Protein AF-A0A821RB02-F1 (afdb_monomer)

Mean predicted aligned error: 12.9 Å

Sequence (360 aa):
MNLGLNRINNQIIDINKCEIIKKLHGKLIKILHSGWTLKSIQQIINHIDFKKDIKRLFDALDPIYEYRLKEFDNNIKGKTLIDILTSIFPEDLTEQIHDLAIFQIFERSYDKNFQQLIEEILYLNRNQTISFIDEKKITEEYKNIQITYLSKSVLYPNSNCIQKWSTSDIQQWTEEVKKSSNSVSHHEKIAVVMKAVEITSKFPVREIQLLSLLILINSEQSTGRLVQINTGEGKTTIVAMLAAIKALEGHHVDVVTSSPELAKPQSIQLKEFYQQFNLTVSHNGKDLVDIKIRYTADIVYGAASDFQGDILRDEYSKLGTRNGRKCDVAIVDEVDSMLIDDRNHIVMLSSQMPAMDQLQ

pLDDT: mean 84.3, std 13.98, range [26.8, 98.5]

Structure (mmCIF, N/CA/C/O backbone):
data_AF-A0A821RB02-F1
#
_entry.id   AF-A0A821RB02-F1
#
loop_
_atom_site.group_PDB
_atom_site.id
_atom_site.type_symbol
_atom_sit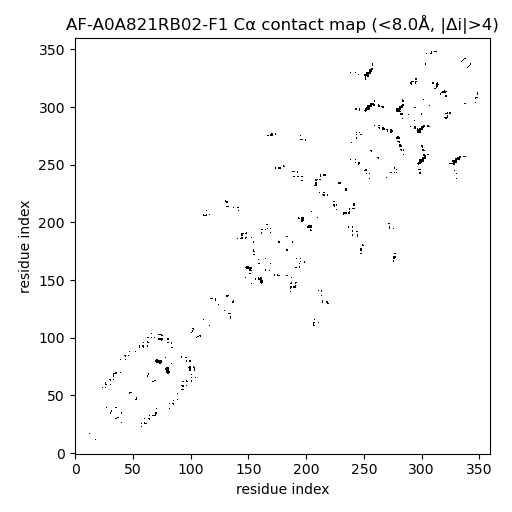e.label_atom_id
_atom_site.label_alt_id
_atom_site.label_comp_id
_atom_site.label_asym_id
_atom_site.label_entity_id
_atom_site.label_seq_id
_atom_site.pdbx_PDB_ins_code
_atom_site.Cartn_x
_atom_site.Cartn_y
_atom_site.Cartn_z
_atom_site.occupancy
_atom_site.B_iso_or_equiv
_atom_site.auth_seq_id
_atom_site.auth_comp_id
_atom_site.auth_asym_id
_atom_site.auth_atom_id
_atom_site.pdbx_PDB_model_num
ATOM 1 N N . MET A 1 1 ? 24.494 -43.120 61.224 1.00 34.16 1 MET A N 1
ATOM 2 C CA . MET A 1 1 ? 23.243 -42.483 61.686 1.00 34.16 1 MET A CA 1
ATOM 3 C C . MET A 1 1 ? 22.586 -41.817 60.491 1.00 34.16 1 MET A C 1
ATOM 5 O O . MET A 1 1 ? 23.147 -40.879 59.947 1.00 34.16 1 MET A O 1
ATOM 9 N N . ASN A 1 2 ? 21.464 -42.380 60.043 1.00 33.00 2 ASN A N 1
ATOM 10 C CA . ASN A 1 2 ? 20.598 -41.819 59.007 1.00 33.00 2 ASN A CA 1
ATOM 11 C C . ASN A 1 2 ? 19.920 -40.546 59.521 1.00 33.00 2 ASN A C 1
ATOM 13 O O . ASN A 1 2 ? 19.276 -40.602 60.565 1.00 33.00 2 ASN A O 1
ATOM 17 N N . LEU A 1 3 ? 19.968 -39.463 58.747 1.00 28.31 3 LEU A N 1
ATOM 18 C CA . LEU A 1 3 ? 19.009 -38.361 58.839 1.00 28.31 3 LEU A CA 1
ATOM 19 C C . LEU A 1 3 ? 18.534 -37.980 57.426 1.00 28.31 3 LEU A C 1
ATOM 21 O O . LEU A 1 3 ? 19.081 -37.102 56.773 1.00 28.31 3 LEU A O 1
ATOM 25 N N . GLY A 1 4 ? 17.510 -38.706 56.968 1.00 26.80 4 GLY A N 1
ATOM 26 C CA . GLY A 1 4 ? 16.314 -38.109 56.364 1.00 26.80 4 GLY A CA 1
ATOM 27 C C . GLY A 1 4 ? 16.403 -37.470 54.977 1.00 26.80 4 GLY A C 1
ATOM 28 O O . GLY A 1 4 ? 16.040 -36.308 54.830 1.00 26.80 4 GLY A O 1
ATOM 29 N N . LEU A 1 5 ? 16.730 -38.241 53.935 1.00 30.33 5 LEU A N 1
ATOM 30 C CA . LEU A 1 5 ? 16.273 -37.929 52.572 1.00 30.33 5 LEU A CA 1
ATOM 31 C C . LEU A 1 5 ? 14.772 -38.248 52.457 1.00 30.33 5 LEU A C 1
ATOM 33 O O . LEU A 1 5 ? 14.392 -39.346 52.049 1.00 30.33 5 LEU A O 1
ATOM 37 N N . ASN A 1 6 ? 13.911 -37.294 52.819 1.00 31.11 6 ASN A N 1
ATOM 38 C CA . ASN A 1 6 ? 12.493 -37.358 52.473 1.00 31.11 6 ASN A CA 1
ATOM 39 C C . ASN A 1 6 ? 12.285 -36.778 51.072 1.00 31.11 6 ASN A C 1
ATOM 41 O O . ASN A 1 6 ? 12.451 -35.584 50.831 1.00 31.11 6 ASN A O 1
ATOM 45 N N . ARG A 1 7 ? 11.920 -37.675 50.153 1.00 39.44 7 ARG A N 1
ATOM 46 C CA . ARG A 1 7 ? 11.408 -37.393 48.811 1.00 39.44 7 ARG A CA 1
ATOM 47 C C . ARG A 1 7 ? 10.277 -36.362 48.892 1.00 39.44 7 ARG A C 1
ATOM 49 O O . ARG A 1 7 ? 9.202 -36.676 49.394 1.00 39.44 7 ARG A O 1
ATOM 56 N N . ILE A 1 8 ? 10.501 -35.165 48.355 1.00 36.66 8 ILE A N 1
ATOM 57 C CA . ILE A 1 8 ? 9.433 -34.206 48.064 1.00 36.66 8 ILE A CA 1
ATOM 58 C C . ILE A 1 8 ? 9.044 -34.399 46.598 1.00 36.66 8 ILE A C 1
ATOM 60 O O . ILE A 1 8 ? 9.801 -34.070 45.694 1.00 36.66 8 ILE A O 1
ATOM 64 N N . ASN A 1 9 ? 7.882 -35.027 46.420 1.00 33.47 9 ASN A N 1
ATOM 65 C CA . ASN A 1 9 ? 6.952 -34.979 45.292 1.00 33.47 9 ASN A CA 1
ATOM 66 C C . ASN A 1 9 ? 7.491 -34.497 43.933 1.00 33.47 9 ASN A C 1
ATOM 68 O O . ASN A 1 9 ? 7.685 -33.304 43.708 1.00 33.47 9 ASN A O 1
ATOM 72 N N . ASN A 1 10 ? 7.548 -35.429 42.976 1.00 37.66 10 ASN A N 1
ATOM 73 C CA . ASN A 1 10 ? 7.524 -35.136 41.544 1.00 37.66 10 ASN A CA 1
ATOM 74 C C . ASN A 1 10 ? 6.224 -34.385 41.193 1.00 37.66 10 ASN A C 1
ATOM 76 O O . ASN A 1 10 ? 5.214 -35.003 40.857 1.00 37.66 10 ASN A O 1
ATOM 80 N N . GLN A 1 11 ? 6.233 -33.055 41.270 1.00 43.28 11 GLN A N 1
ATOM 81 C CA . GLN A 1 11 ? 5.280 -32.237 40.529 1.00 43.28 11 GLN A CA 1
ATOM 82 C C . GLN A 1 11 ? 5.736 -32.212 39.072 1.00 43.28 11 GLN A C 1
ATOM 84 O O . GLN A 1 11 ? 6.850 -31.795 38.766 1.00 43.28 11 GLN A O 1
ATOM 89 N N . ILE A 1 12 ? 4.876 -32.690 38.176 1.00 41.94 12 ILE A N 1
ATOM 90 C CA . ILE A 1 12 ? 5.043 -32.548 36.730 1.00 41.94 12 ILE A CA 1
ATOM 91 C C . ILE A 1 12 ? 5.129 -31.043 36.446 1.00 41.94 12 ILE A C 1
ATOM 93 O O . ILE A 1 12 ? 4.144 -30.320 36.594 1.00 41.94 12 ILE A O 1
ATOM 97 N N . ILE A 1 13 ? 6.327 -30.562 36.111 1.00 46.38 13 ILE A N 1
ATOM 98 C CA . ILE A 1 13 ? 6.555 -29.169 35.734 1.00 46.38 13 ILE A CA 1
ATOM 99 C C . ILE A 1 13 ? 5.902 -28.972 34.367 1.00 46.38 13 ILE A C 1
ATOM 101 O O . ILE A 1 13 ? 6.357 -29.509 33.359 1.00 46.38 13 ILE A O 1
ATOM 105 N N . ASP A 1 14 ? 4.806 -28.224 34.347 1.00 62.00 14 ASP A N 1
ATOM 106 C CA . ASP A 1 14 ? 4.118 -27.826 33.126 1.00 62.00 14 ASP A CA 1
ATOM 107 C C . ASP A 1 14 ? 5.005 -26.830 32.357 1.00 62.00 14 ASP A C 1
ATOM 109 O O . ASP A 1 14 ? 5.116 -25.655 32.721 1.00 62.00 14 ASP A O 1
ATOM 113 N N . ILE A 1 15 ? 5.689 -27.325 31.322 1.00 57.53 15 ILE A N 1
ATOM 114 C CA . ILE A 1 15 ? 6.669 -26.577 30.517 1.00 57.53 15 ILE A CA 1
ATOM 115 C C . ILE A 1 15 ? 6.058 -25.278 29.968 1.00 57.53 15 ILE A C 1
ATOM 117 O O . ILE A 1 15 ? 6.721 -24.238 29.975 1.00 57.53 15 ILE A O 1
ATOM 121 N N . ASN A 1 16 ? 4.774 -25.305 29.593 1.00 62.50 16 ASN A N 1
ATOM 122 C CA . ASN A 1 16 ? 4.063 -24.135 29.077 1.00 62.50 16 ASN A CA 1
ATOM 123 C C . ASN A 1 16 ? 3.909 -23.046 30.146 1.00 62.50 16 ASN A C 1
ATOM 125 O O . ASN A 1 16 ? 4.111 -21.863 29.864 1.00 62.50 16 ASN A O 1
ATOM 129 N N . LYS A 1 17 ? 3.625 -23.424 31.400 1.00 66.56 17 LYS A N 1
ATOM 130 C CA . LYS A 1 17 ? 3.589 -22.462 32.514 1.00 66.56 17 LYS A CA 1
ATOM 131 C C . LYS A 1 17 ? 4.961 -21.851 32.771 1.00 66.56 17 LYS A C 1
ATOM 133 O O . LYS A 1 17 ? 5.052 -20.648 33.007 1.00 66.56 17 LYS A O 1
ATOM 138 N N . CYS A 1 18 ? 6.030 -22.643 32.692 1.00 66.62 18 CYS A N 1
ATOM 139 C CA . CYS A 1 18 ? 7.390 -22.129 32.858 1.00 66.62 18 CYS A CA 1
ATOM 140 C C . CYS A 1 18 ? 7.778 -21.119 31.770 1.00 66.62 18 CYS A C 1
ATOM 142 O O . CYS A 1 18 ? 8.425 -20.117 32.077 1.00 66.62 18 CYS A O 1
ATOM 144 N N . GLU A 1 19 ? 7.388 -21.347 30.517 1.00 75.88 19 GLU A N 1
ATOM 145 C CA . GLU A 1 19 ? 7.696 -20.429 29.416 1.00 75.88 19 GLU A CA 1
ATOM 146 C C . GLU A 1 19 ? 6.949 -19.095 29.551 1.00 75.88 19 GLU A C 1
ATOM 148 O O . GLU A 1 19 ? 7.537 -18.022 29.395 1.00 75.88 19 GLU A O 1
ATOM 153 N N . ILE A 1 20 ? 5.672 -19.158 29.925 1.00 75.88 20 ILE A N 1
ATOM 154 C CA . ILE A 1 20 ? 4.837 -17.989 30.209 1.00 75.88 20 ILE A CA 1
ATOM 155 C C . ILE A 1 20 ? 5.433 -17.150 31.347 1.00 75.88 20 ILE A C 1
ATOM 157 O O . ILE A 1 20 ? 5.577 -15.935 31.210 1.00 75.88 20 ILE A O 1
ATOM 161 N N . ILE A 1 21 ? 5.835 -17.788 32.450 1.00 74.88 21 ILE A N 1
ATOM 162 C CA . ILE A 1 21 ? 6.447 -17.096 33.594 1.00 74.88 21 ILE A CA 1
ATOM 163 C C . ILE A 1 21 ? 7.764 -16.430 33.184 1.00 74.88 21 ILE A C 1
ATOM 165 O O . ILE A 1 21 ? 8.009 -15.287 33.564 1.00 74.88 21 ILE A O 1
ATOM 169 N N . LYS A 1 22 ? 8.594 -17.094 32.366 1.00 78.31 22 LYS A N 1
ATOM 170 C CA . LYS A 1 22 ? 9.833 -16.499 31.837 1.00 78.31 22 LYS A CA 1
ATOM 171 C C . LYS A 1 22 ? 9.560 -15.271 30.967 1.00 78.31 22 LYS A C 1
ATOM 173 O O . LYS A 1 22 ? 10.239 -14.258 31.128 1.00 78.31 22 LYS A O 1
ATOM 178 N N . LYS A 1 23 ? 8.566 -15.335 30.075 1.00 80.50 23 LYS A N 1
ATOM 179 C CA . LYS A 1 23 ? 8.157 -14.197 29.230 1.00 80.50 23 LYS A CA 1
ATOM 180 C C . LYS A 1 23 ? 7.664 -13.021 30.075 1.00 80.50 23 LYS A C 1
ATOM 182 O O . LYS A 1 23 ? 8.099 -11.892 29.854 1.00 80.50 23 LYS A O 1
ATOM 187 N N . LEU A 1 24 ? 6.836 -13.290 31.084 1.00 80.75 24 LEU A N 1
ATOM 188 C CA . LEU A 1 24 ? 6.348 -12.275 32.021 1.00 80.75 24 LEU A CA 1
ATOM 18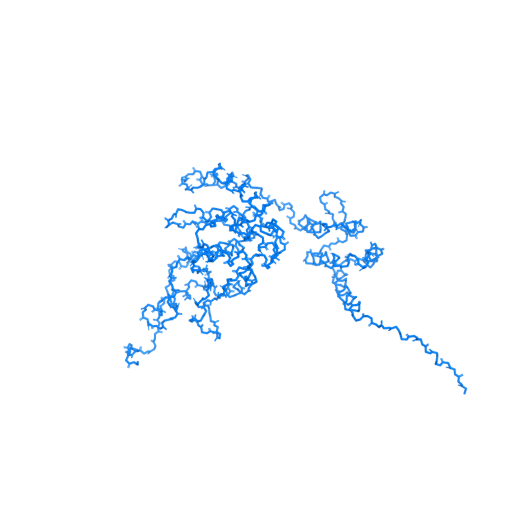9 C C . LEU A 1 24 ? 7.464 -11.641 32.827 1.00 80.75 24 LEU A C 1
ATOM 191 O O . LEU A 1 24 ? 7.545 -10.419 32.898 1.00 80.75 24 LEU A O 1
ATOM 195 N N . HIS A 1 25 ? 8.363 -12.458 33.360 1.00 81.75 25 HIS A N 1
ATOM 196 C CA . HIS A 1 25 ? 9.537 -11.975 34.065 1.00 81.75 25 HIS A CA 1
ATOM 197 C C . HIS A 1 25 ? 10.376 -11.033 33.188 1.00 81.75 25 HIS A C 1
ATOM 199 O O . HIS A 1 25 ? 10.727 -9.940 33.626 1.00 81.75 25 HIS A O 1
ATOM 205 N N . GLY A 1 26 ? 10.618 -11.404 31.925 1.00 83.69 26 GLY A N 1
ATOM 206 C CA . GLY A 1 26 ? 11.344 -10.565 30.972 1.00 83.69 26 GLY A CA 1
ATOM 207 C C . GLY A 1 26 ? 10.675 -9.210 30.714 1.00 83.69 26 GLY A C 1
ATOM 208 O O . GLY A 1 26 ? 11.358 -8.186 30.736 1.00 83.69 26 GLY A O 1
ATOM 209 N N . LYS A 1 27 ? 9.349 -9.175 30.509 1.00 84.12 27 LYS A N 1
ATOM 210 C CA . LYS A 1 27 ? 8.614 -7.911 30.306 1.00 84.12 27 LYS A CA 1
ATOM 211 C C . LYS A 1 27 ? 8.565 -7.052 31.577 1.00 84.12 27 LYS A C 1
ATOM 213 O O . LYS A 1 27 ? 8.786 -5.849 31.504 1.00 84.12 27 LYS A O 1
ATOM 218 N N . LEU A 1 28 ? 8.358 -7.657 32.747 1.00 83.19 28 LEU A N 1
ATOM 219 C CA . LEU A 1 28 ? 8.320 -6.929 34.021 1.00 83.19 28 LEU A CA 1
ATOM 220 C C . LEU A 1 28 ? 9.680 -6.329 34.400 1.00 83.19 28 LEU A C 1
ATOM 222 O O . LEU A 1 28 ? 9.721 -5.213 34.910 1.00 83.19 28 LEU A O 1
ATOM 226 N N . ILE A 1 29 ? 10.795 -7.009 34.105 1.00 83.94 29 ILE A N 1
ATOM 227 C CA . ILE A 1 29 ? 12.140 -6.435 34.296 1.00 83.94 29 ILE A CA 1
ATOM 228 C C . ILE A 1 29 ? 12.316 -5.169 33.457 1.00 83.94 29 ILE A C 1
ATOM 230 O O . ILE A 1 29 ? 12.832 -4.168 33.949 1.00 83.94 29 ILE A O 1
ATOM 234 N N . LYS A 1 30 ? 11.873 -5.196 32.196 1.00 84.12 30 LYS A N 1
ATOM 235 C CA . LYS A 1 30 ? 11.957 -4.026 31.316 1.00 84.12 30 LYS A CA 1
ATOM 236 C C . LYS A 1 30 ? 11.196 -2.825 31.885 1.00 84.12 30 LYS A C 1
ATOM 238 O O . LYS A 1 30 ? 11.690 -1.706 31.798 1.00 84.12 30 LYS A O 1
ATOM 243 N N . ILE A 1 31 ? 10.046 -3.073 32.505 1.00 83.06 31 ILE A N 1
ATOM 244 C CA . ILE A 1 31 ? 9.204 -2.045 33.131 1.00 83.06 31 ILE A CA 1
ATOM 245 C C . ILE A 1 31 ? 9.792 -1.550 34.463 1.00 83.06 31 ILE A C 1
ATOM 247 O O . ILE A 1 31 ? 9.768 -0.359 34.758 1.00 83.06 31 ILE A O 1
ATOM 251 N N . LEU A 1 32 ? 10.421 -2.424 35.255 1.00 84.38 32 LEU A N 1
ATOM 252 C CA . LEU A 1 32 ? 11.198 -1.990 36.425 1.00 84.38 32 LEU A CA 1
ATOM 253 C C . LEU A 1 32 ? 12.326 -1.037 36.019 1.00 84.38 32 LEU A C 1
ATOM 255 O O . LEU A 1 32 ? 12.523 0.001 36.647 1.00 84.38 32 LEU A O 1
ATOM 259 N N . HIS A 1 33 ? 13.036 -1.353 34.936 1.00 82.19 33 HIS A N 1
ATOM 260 C CA . HIS A 1 33 ? 14.085 -0.483 34.408 1.00 82.19 33 HIS A CA 1
ATOM 261 C C . HIS A 1 33 ? 13.550 0.842 33.839 1.00 82.19 33 HIS A C 1
ATOM 263 O O . HIS A 1 33 ? 14.322 1.794 33.744 1.00 82.19 33 HIS A O 1
ATOM 269 N N . SER A 1 34 ? 12.258 0.945 33.502 1.00 77.69 34 SER A N 1
ATOM 270 C CA . SER A 1 34 ? 11.624 2.207 33.093 1.00 77.69 34 SER A CA 1
ATOM 271 C C . SER A 1 34 ? 11.112 3.054 34.269 1.00 77.69 34 SER A C 1
ATOM 273 O O . SER A 1 34 ? 10.542 4.120 34.044 1.00 77.69 34 SER A O 1
ATOM 275 N N . GLY A 1 35 ? 11.366 2.638 35.517 1.00 81.38 35 GLY A N 1
ATOM 276 C CA . GLY A 1 35 ? 11.132 3.447 36.720 1.00 81.38 35 GLY A CA 1
ATOM 277 C C . GLY A 1 35 ? 9.903 3.062 37.542 1.00 81.38 35 GLY A C 1
ATOM 278 O O . GLY A 1 35 ? 9.508 3.826 38.420 1.00 81.38 35 GLY A O 1
ATOM 279 N N . TRP A 1 36 ? 9.299 1.902 37.280 1.00 89.56 36 TRP A N 1
ATOM 280 C CA . TRP A 1 36 ? 8.179 1.388 38.072 1.00 89.56 36 TRP A CA 1
ATOM 281 C C . TRP A 1 36 ? 8.633 0.797 39.402 1.00 89.56 36 TRP A C 1
ATOM 283 O O . TRP A 1 36 ? 9.726 0.237 39.516 1.00 89.56 36 TRP A O 1
ATOM 293 N N . THR A 1 37 ? 7.761 0.847 40.409 1.00 89.12 37 THR A N 1
ATOM 294 C CA . THR A 1 37 ? 8.051 0.235 41.707 1.00 89.12 37 THR A CA 1
ATOM 295 C C . THR A 1 37 ? 7.625 -1.235 41.765 1.00 89.12 37 THR A C 1
ATOM 297 O O . THR A 1 37 ? 6.623 -1.656 41.184 1.00 89.12 37 THR A O 1
ATOM 300 N N . LEU A 1 38 ? 8.357 -2.036 42.550 1.00 85.19 38 LEU A N 1
ATOM 301 C CA . LEU A 1 38 ? 7.978 -3.428 42.844 1.00 85.19 38 LEU A CA 1
ATOM 302 C C . LEU A 1 38 ? 6.581 -3.528 43.476 1.00 85.19 38 LEU A C 1
ATOM 304 O O . LEU A 1 38 ? 5.875 -4.508 43.251 1.00 85.19 38 LEU A O 1
ATOM 308 N N . LYS A 1 39 ? 6.170 -2.503 44.234 1.00 86.56 39 LYS A N 1
ATOM 309 C CA . LYS A 1 39 ? 4.849 -2.424 44.862 1.00 86.56 39 LYS A CA 1
ATOM 310 C C . LYS A 1 39 ? 3.737 -2.342 43.812 1.00 86.56 39 LYS A C 1
ATOM 312 O O . LYS A 1 39 ? 2.774 -3.097 43.914 1.00 86.56 39 LYS A O 1
ATOM 317 N N . SER A 1 40 ? 3.898 -1.496 42.796 1.00 84.25 40 SER A N 1
ATOM 318 C CA . SER A 1 40 ? 2.950 -1.367 41.682 1.00 84.25 40 SER A CA 1
ATOM 319 C C . SER A 1 40 ? 2.841 -2.663 40.881 1.00 84.25 40 SER A C 1
ATOM 321 O O . SER A 1 40 ? 1.746 -3.139 40.599 1.00 84.25 40 SER A O 1
ATOM 323 N N . ILE A 1 41 ? 3.971 -3.316 40.598 1.00 84.38 41 ILE A N 1
ATOM 324 C CA . ILE A 1 41 ? 3.973 -4.615 39.906 1.00 84.38 41 ILE A CA 1
ATOM 325 C C . ILE A 1 41 ? 3.254 -5.684 40.731 1.00 84.38 41 ILE A C 1
ATOM 327 O O . ILE A 1 41 ? 2.466 -6.461 40.192 1.00 84.38 41 ILE A O 1
ATOM 331 N N . GLN A 1 42 ? 3.484 -5.714 42.044 1.00 83.38 42 GLN A N 1
ATOM 332 C CA . GLN A 1 42 ? 2.803 -6.649 42.932 1.00 83.38 42 GLN A CA 1
ATOM 333 C C . GLN A 1 42 ? 1.291 -6.389 42.982 1.00 83.38 42 GLN A C 1
ATOM 335 O O . GLN A 1 42 ? 0.519 -7.344 43.010 1.00 83.38 42 GLN A O 1
ATOM 340 N N . GLN A 1 43 ? 0.857 -5.125 42.942 1.00 84.00 43 GLN A N 1
ATOM 341 C CA . GLN A 1 43 ? -0.563 -4.778 42.843 1.00 84.00 43 GLN A CA 1
ATOM 342 C C . GLN A 1 43 ? -1.187 -5.330 41.560 1.00 84.00 43 GLN A C 1
ATOM 344 O O . GLN A 1 43 ? -2.210 -6.002 41.641 1.00 84.00 43 GLN A O 1
ATOM 349 N N . ILE A 1 44 ? -0.545 -5.142 40.406 1.00 82.50 44 ILE A N 1
ATOM 350 C CA . ILE A 1 44 ? -1.026 -5.677 39.122 1.00 82.50 44 ILE A CA 1
ATOM 351 C C . ILE A 1 44 ? -1.169 -7.199 39.201 1.00 82.50 44 ILE A C 1
ATOM 353 O O . ILE A 1 44 ? -2.243 -7.732 38.937 1.00 82.50 44 ILE A O 1
ATOM 357 N N . ILE A 1 45 ? -0.117 -7.898 39.645 1.00 81.38 45 ILE A N 1
ATOM 358 C CA . ILE A 1 45 ? -0.106 -9.366 39.763 1.00 81.38 45 ILE A CA 1
ATOM 359 C C . ILE A 1 45 ? -1.233 -9.872 40.674 1.00 81.38 45 ILE A C 1
ATOM 361 O O . ILE A 1 45 ? -1.849 -10.891 40.365 1.00 81.38 45 ILE A O 1
ATOM 365 N N . ASN A 1 46 ? -1.526 -9.168 41.769 1.00 82.06 46 ASN A N 1
ATOM 366 C CA . ASN A 1 46 ? -2.584 -9.554 42.705 1.00 82.06 46 ASN A CA 1
ATOM 367 C C . ASN A 1 46 ? -4.002 -9.388 42.129 1.00 82.06 46 ASN A C 1
ATOM 369 O O . ASN A 1 46 ? -4.926 -10.035 42.619 1.00 82.06 46 ASN A O 1
ATOM 373 N N . HIS A 1 47 ? -4.180 -8.534 41.117 1.00 78.31 47 HIS A N 1
ATOM 374 C CA . HIS A 1 47 ? -5.474 -8.232 40.497 1.00 78.31 47 HIS A CA 1
ATOM 375 C C . HIS A 1 47 ? -5.750 -9.023 39.204 1.00 78.31 47 HIS A C 1
ATOM 377 O O . HIS A 1 47 ? -6.836 -8.901 38.642 1.00 78.31 47 HIS A O 1
ATOM 383 N N . ILE A 1 48 ? -4.809 -9.860 38.751 1.00 77.88 48 ILE A N 1
ATOM 384 C CA . ILE A 1 48 ? -4.909 -10.634 37.505 1.00 77.88 48 ILE A CA 1
ATOM 385 C C . ILE A 1 48 ? -5.419 -12.058 37.749 1.00 77.88 48 ILE A C 1
ATOM 387 O O . ILE A 1 48 ? -4.844 -12.808 38.545 1.00 77.88 48 ILE A O 1
ATOM 391 N N . ASP A 1 49 ? -6.403 -12.503 36.958 1.00 78.75 49 ASP A N 1
ATOM 392 C CA . ASP A 1 49 ? -6.652 -13.934 36.774 1.00 78.75 49 ASP A CA 1
ATOM 393 C C . ASP A 1 49 ? -5.684 -14.484 35.712 1.00 78.75 49 ASP A C 1
ATOM 395 O O . ASP A 1 49 ? -5.882 -14.339 34.502 1.00 78.75 49 ASP A O 1
ATOM 399 N N . PHE A 1 50 ? -4.627 -15.167 36.168 1.00 72.38 50 PHE A N 1
ATOM 400 C CA . PHE A 1 50 ? -3.585 -15.752 35.312 1.00 72.38 50 PHE A CA 1
ATOM 401 C C . PHE A 1 50 ? -4.125 -16.652 34.188 1.00 72.38 50 PHE A C 1
ATOM 403 O O . PHE A 1 50 ? -3.440 -16.828 33.179 1.00 72.38 50 PHE A O 1
ATOM 410 N N . LYS A 1 51 ? -5.318 -17.249 34.332 1.00 70.88 51 LYS A N 1
ATOM 411 C CA . LYS A 1 51 ? -5.903 -18.098 33.282 1.00 70.88 51 LYS A CA 1
ATOM 412 C C . LYS A 1 51 ? -6.583 -17.300 32.174 1.00 70.88 51 LYS A C 1
ATOM 414 O O . LYS A 1 51 ? -6.680 -17.814 31.062 1.00 70.88 51 LYS A O 1
ATOM 419 N N . LYS A 1 52 ? -7.076 -16.097 32.467 1.00 75.50 52 LYS A N 1
ATOM 420 C CA . LYS A 1 52 ? -7.897 -15.302 31.541 1.00 75.50 52 LYS A CA 1
ATOM 421 C C . LYS A 1 52 ? -7.153 -14.103 30.971 1.00 75.50 52 LYS A C 1
ATOM 423 O O . LYS A 1 52 ? -7.242 -13.853 29.771 1.00 75.50 52 LYS A O 1
ATOM 428 N N . ASP A 1 53 ? -6.371 -13.417 31.795 1.00 77.88 53 ASP A N 1
ATOM 429 C CA . ASP A 1 53 ? -5.934 -1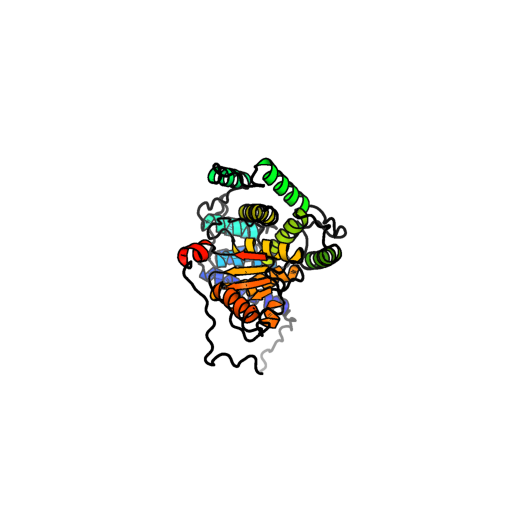2.054 31.474 1.00 77.88 53 ASP A CA 1
ATOM 430 C C . ASP A 1 53 ? -4.465 -11.972 31.048 1.00 77.88 53 ASP A C 1
ATOM 432 O O . ASP A 1 53 ? -4.010 -10.943 30.560 1.00 77.88 53 ASP A O 1
ATOM 436 N N . ILE A 1 54 ? -3.706 -13.067 31.163 1.00 78.88 54 ILE A N 1
ATOM 437 C CA . ILE A 1 54 ? -2.249 -13.053 30.963 1.00 78.88 54 ILE A CA 1
ATOM 438 C C . ILE A 1 54 ? -1.812 -12.625 29.561 1.00 78.88 54 ILE A C 1
ATOM 440 O O . ILE A 1 54 ? -0.799 -11.947 29.407 1.00 78.88 54 ILE A O 1
ATOM 444 N N . LYS A 1 55 ? -2.584 -12.999 28.534 1.00 78.56 55 LYS A N 1
ATOM 445 C CA . LYS A 1 55 ? -2.302 -12.598 27.154 1.00 78.56 55 LYS A CA 1
ATOM 446 C C . LYS A 1 55 ? -2.532 -11.098 26.976 1.00 78.56 55 LYS A C 1
ATOM 448 O O . LYS A 1 55 ? -1.667 -10.418 26.448 1.00 78.56 55 LYS A O 1
ATOM 453 N N . ARG A 1 56 ? -3.642 -10.583 27.512 1.00 78.38 56 ARG A N 1
ATOM 454 C CA . ARG A 1 56 ? -3.970 -9.151 27.470 1.00 78.38 56 ARG A CA 1
ATOM 455 C C . ARG A 1 56 ? -2.943 -8.330 28.231 1.00 78.38 56 ARG A C 1
ATOM 457 O O . ARG A 1 56 ? -2.528 -7.288 27.752 1.00 78.38 56 ARG A O 1
ATOM 464 N N . LEU A 1 57 ? -2.481 -8.831 29.376 1.00 82.50 57 LEU A N 1
ATOM 465 C CA . LEU A 1 57 ? -1.373 -8.223 30.096 1.00 82.50 57 LEU A CA 1
ATOM 466 C C . LEU A 1 57 ? -0.118 -8.179 29.223 1.00 82.50 57 LEU A C 1
ATOM 468 O O . LEU A 1 57 ? 0.515 -7.138 29.143 1.00 82.50 57 LEU A O 1
ATOM 472 N N . PHE A 1 58 ? 0.253 -9.269 28.546 1.00 82.50 58 PHE A N 1
ATOM 473 C CA . PHE A 1 58 ? 1.409 -9.227 27.651 1.00 82.50 58 PHE A CA 1
ATOM 474 C C . PHE A 1 58 ? 1.273 -8.169 26.568 1.00 82.50 58 PHE A C 1
ATOM 476 O O . PHE A 1 58 ? 2.232 -7.422 26.376 1.00 82.50 58 PHE A O 1
ATOM 483 N N . ASP A 1 59 ? 0.121 -8.110 25.912 1.00 80.56 59 ASP A N 1
ATOM 484 C CA . ASP A 1 59 ? -0.150 -7.155 24.839 1.00 80.56 59 ASP A CA 1
ATOM 485 C C . ASP A 1 59 ? -0.173 -5.708 25.377 1.00 80.56 59 ASP A C 1
ATOM 487 O O . ASP A 1 59 ? 0.246 -4.787 24.691 1.00 80.56 59 ASP A O 1
ATOM 491 N N . ALA A 1 60 ? -0.585 -5.509 26.632 1.00 82.94 60 ALA A N 1
ATOM 492 C CA . ALA A 1 60 ? -0.582 -4.227 27.339 1.00 82.94 60 ALA A CA 1
ATOM 493 C C . ALA A 1 60 ? 0.813 -3.766 27.807 1.00 82.94 60 ALA A C 1
ATOM 495 O O . ALA A 1 60 ? 1.085 -2.569 27.854 1.00 82.94 60 ALA A O 1
ATOM 496 N N . LEU A 1 61 ? 1.714 -4.687 28.169 1.00 84.50 61 LEU A N 1
ATOM 497 C CA . LEU A 1 61 ? 3.056 -4.338 28.662 1.00 84.50 61 LEU A CA 1
ATOM 498 C C . LEU A 1 61 ? 3.997 -3.855 27.545 1.00 84.50 61 LEU A C 1
ATOM 500 O O . LEU A 1 61 ? 4.946 -3.128 27.839 1.00 84.50 61 LEU A O 1
ATOM 504 N N . ASP A 1 62 ? 3.758 -4.256 26.293 1.00 82.50 62 ASP A N 1
ATOM 505 C CA . ASP A 1 62 ? 4.566 -3.817 25.147 1.00 82.50 62 ASP A CA 1
ATOM 506 C C . ASP A 1 62 ? 4.498 -2.297 24.925 1.00 82.50 62 ASP A C 1
ATOM 508 O O . ASP A 1 62 ? 5.560 -1.671 24.995 1.00 82.50 62 ASP A O 1
ATOM 512 N N . PRO A 1 63 ? 3.313 -1.667 24.781 1.00 82.25 63 PRO A N 1
ATOM 513 C CA . PRO A 1 63 ? 3.231 -0.219 24.630 1.00 82.25 63 PRO A CA 1
ATOM 514 C C . PRO A 1 63 ? 3.748 0.522 25.869 1.00 82.25 63 PRO A C 1
ATOM 516 O O . PRO A 1 63 ? 4.435 1.527 25.724 1.00 82.25 63 PRO A O 1
ATOM 519 N N . ILE A 1 64 ? 3.524 0.018 27.092 1.00 85.62 64 ILE A N 1
ATOM 520 C CA . ILE A 1 64 ? 4.077 0.640 28.317 1.00 85.62 64 ILE A CA 1
ATOM 521 C C . ILE A 1 64 ? 5.598 0.770 28.228 1.00 85.62 64 ILE A C 1
ATOM 523 O O . ILE A 1 64 ? 6.160 1.817 28.557 1.00 85.62 64 ILE A O 1
ATOM 527 N N . TYR A 1 65 ? 6.268 -0.293 27.789 1.00 83.88 65 TYR A N 1
ATOM 528 C CA . TYR A 1 65 ? 7.715 -0.293 27.638 1.00 83.88 65 TYR A CA 1
ATOM 529 C C . TYR A 1 65 ? 8.178 0.565 26.454 1.00 83.88 65 TYR A C 1
ATOM 531 O O . TYR A 1 65 ? 9.096 1.370 26.614 1.00 83.88 65 TYR A O 1
ATOM 539 N N . GLU A 1 66 ? 7.553 0.402 25.288 1.00 82.81 66 GLU A N 1
ATOM 540 C CA . GLU A 1 66 ? 7.906 1.100 24.047 1.00 82.81 66 GLU A CA 1
ATOM 541 C C . GLU A 1 66 ? 7.827 2.622 24.208 1.00 82.81 66 GLU A C 1
ATOM 543 O O . GLU A 1 66 ? 8.760 3.345 23.853 1.00 82.81 66 GLU A O 1
ATOM 548 N N . TYR A 1 67 ? 6.764 3.087 24.858 1.00 83.25 67 TYR A N 1
ATOM 549 C CA . TYR A 1 67 ? 6.487 4.495 25.119 1.00 83.25 67 TYR A CA 1
ATOM 550 C C . TYR A 1 67 ? 7.071 4.994 26.452 1.00 83.25 67 TYR A C 1
ATOM 552 O O . TYR A 1 67 ? 6.978 6.175 26.768 1.00 83.25 67 TYR A O 1
ATOM 560 N N . ARG A 1 68 ? 7.731 4.127 27.232 1.00 85.06 68 ARG A N 1
ATOM 561 C CA . ARG A 1 68 ? 8.331 4.460 28.541 1.00 85.06 68 ARG A CA 1
ATOM 562 C C . ARG A 1 68 ? 7.343 5.107 29.522 1.00 85.06 68 ARG A C 1
ATOM 564 O O . ARG A 1 68 ? 7.718 6.009 30.274 1.00 85.06 68 ARG A O 1
ATOM 571 N N . LEU A 1 69 ? 6.102 4.626 29.528 1.00 86.00 69 LEU A N 1
ATOM 572 C CA . LEU A 1 69 ? 5.056 5.126 30.418 1.00 86.00 69 LEU A CA 1
ATOM 573 C C . LEU A 1 69 ? 5.371 4.799 31.880 1.00 86.00 69 LEU A C 1
ATOM 575 O O . LEU A 1 69 ? 5.934 3.741 32.191 1.00 86.00 69 LEU A O 1
ATOM 579 N N . LYS A 1 70 ? 4.983 5.694 32.786 1.00 86.88 70 LYS A N 1
ATOM 580 C CA . LYS A 1 70 ? 5.160 5.569 34.236 1.00 86.88 70 LYS A CA 1
ATOM 581 C C . LYS A 1 70 ? 3.853 5.203 34.928 1.00 86.88 70 LYS A C 1
ATOM 583 O O . LYS A 1 70 ? 2.760 5.506 34.468 1.00 86.88 70 LYS A O 1
ATOM 588 N N . GLU A 1 71 ? 3.987 4.589 36.099 1.00 84.94 71 GLU A N 1
ATOM 589 C CA . GLU A 1 71 ? 2.873 4.082 36.912 1.00 84.94 71 GLU A CA 1
ATOM 590 C C . GLU A 1 71 ? 1.784 5.128 37.238 1.00 84.94 71 GLU A C 1
ATOM 592 O O . GLU A 1 71 ? 0.610 4.771 37.321 1.00 84.94 71 GLU A O 1
ATOM 597 N N . PHE A 1 72 ? 2.148 6.411 37.365 1.00 85.75 72 PHE A N 1
ATOM 598 C CA . PHE A 1 72 ? 1.228 7.513 37.695 1.00 85.75 72 PHE A CA 1
ATOM 599 C C . PHE A 1 72 ? 0.925 8.453 36.525 1.00 85.75 72 PHE A C 1
ATOM 601 O O . PHE A 1 72 ? 0.370 9.534 36.733 1.00 85.75 72 PHE A O 1
ATOM 608 N N . ASP A 1 73 ? 1.284 8.062 35.305 1.00 83.88 73 ASP A N 1
ATOM 609 C CA . ASP A 1 73 ? 0.860 8.800 34.123 1.00 83.88 73 ASP A CA 1
ATOM 610 C C . ASP A 1 73 ? -0.664 8.707 33.990 1.00 83.88 73 ASP A C 1
ATOM 612 O O . ASP A 1 73 ? -1.248 7.645 34.208 1.00 83.88 73 ASP A O 1
ATOM 616 N N . ASN A 1 74 ? -1.314 9.823 33.660 1.00 83.25 74 ASN A N 1
ATOM 617 C CA . ASN A 1 74 ? -2.773 9.937 33.649 1.00 83.25 74 ASN A CA 1
ATOM 618 C C . ASN A 1 74 ? -3.323 9.989 32.226 1.00 83.25 74 ASN A C 1
ATOM 620 O O . ASN A 1 74 ? -2.756 10.658 31.364 1.00 83.25 74 ASN A O 1
ATOM 624 N N . ASN A 1 75 ? -4.472 9.367 31.982 1.00 75.62 75 ASN A N 1
ATOM 625 C CA . ASN A 1 75 ? -5.228 9.617 30.754 1.00 75.62 75 ASN A CA 1
ATOM 626 C C . ASN A 1 75 ? -6.027 10.938 30.829 1.00 75.62 75 ASN A C 1
ATOM 628 O O . ASN A 1 75 ? -6.095 11.590 31.873 1.00 75.62 75 ASN A O 1
ATOM 632 N N . ILE A 1 76 ? -6.707 11.303 29.733 1.00 67.88 76 ILE A N 1
ATOM 633 C CA . ILE A 1 76 ? -7.560 12.511 29.629 1.00 67.88 76 ILE A CA 1
ATOM 634 C C . ILE A 1 76 ? -8.648 12.561 30.722 1.00 67.88 76 ILE A C 1
ATOM 636 O O . ILE A 1 76 ? -9.095 13.635 31.118 1.00 67.88 76 ILE A O 1
ATOM 640 N N . LYS A 1 77 ? -9.076 11.398 31.232 1.00 72.12 77 LYS A N 1
ATOM 641 C CA . LYS A 1 77 ? -10.099 11.264 32.282 1.00 72.12 77 LYS A CA 1
ATOM 642 C C . LYS A 1 77 ? -9.512 11.302 33.702 1.00 72.12 77 LYS A C 1
ATOM 644 O O . LYS A 1 77 ? -10.264 11.133 34.659 1.00 72.12 77 LYS A O 1
ATOM 649 N N . GLY A 1 78 ? -8.200 11.499 33.852 1.00 76.19 78 GLY A N 1
ATOM 650 C CA . GLY A 1 78 ? -7.512 11.571 35.142 1.00 76.19 78 GLY A CA 1
ATOM 651 C C . GLY A 1 78 ? -7.290 10.224 35.837 1.00 76.19 78 GLY A C 1
ATOM 652 O O . GLY A 1 78 ? -6.982 10.220 37.024 1.00 76.19 78 GLY A O 1
ATOM 653 N N . LYS A 1 79 ? -7.458 9.089 35.140 1.00 81.94 79 LYS A N 1
ATOM 654 C CA . LYS A 1 79 ? -7.089 7.768 35.677 1.00 81.94 79 LYS A CA 1
ATOM 655 C C . LYS A 1 79 ? -5.609 7.505 35.439 1.00 81.94 79 LYS A C 1
ATOM 657 O O . LYS A 1 79 ? -5.150 7.678 34.306 1.00 81.94 79 LYS A O 1
ATOM 662 N N . THR A 1 80 ? -4.912 7.034 36.470 1.00 87.19 80 THR A N 1
ATOM 663 C CA . THR A 1 80 ? -3.502 6.653 36.353 1.00 87.19 80 THR A CA 1
ATOM 664 C C . THR A 1 80 ? -3.351 5.329 35.603 1.00 87.19 80 THR A C 1
ATOM 666 O O . THR A 1 80 ? -4.268 4.503 35.566 1.00 87.19 80 THR A O 1
ATOM 669 N N . LEU A 1 81 ? -2.174 5.083 35.034 1.00 86.00 81 LEU A N 1
ATOM 670 C CA . LEU A 1 81 ? -1.850 3.811 34.394 1.00 86.00 81 LEU A CA 1
ATOM 671 C C . LEU A 1 81 ? -1.966 2.622 35.364 1.00 86.00 81 LEU A C 1
ATOM 673 O O . LEU A 1 81 ? -2.451 1.557 34.973 1.00 86.00 81 LEU A O 1
ATOM 677 N N . ILE A 1 82 ? -1.595 2.801 36.638 1.00 85.00 82 ILE A N 1
ATOM 678 C CA . ILE A 1 82 ? -1.808 1.772 37.662 1.00 85.00 82 ILE A CA 1
ATOM 679 C C . ILE A 1 82 ? -3.301 1.532 37.930 1.00 85.00 82 ILE A C 1
ATOM 681 O O . ILE A 1 82 ? -3.700 0.376 38.073 1.00 85.00 82 ILE A O 1
ATOM 685 N N . ASP A 1 83 ? -4.149 2.566 37.909 1.00 84.44 83 ASP A N 1
ATOM 686 C CA . ASP A 1 83 ? -5.605 2.401 38.043 1.00 84.44 83 ASP A CA 1
ATOM 687 C C . ASP A 1 83 ? -6.197 1.642 36.850 1.00 84.44 83 ASP A C 1
ATOM 689 O O . ASP A 1 83 ? -7.083 0.808 37.026 1.00 84.44 83 ASP A O 1
ATOM 693 N N . ILE A 1 84 ? -5.702 1.894 35.634 1.00 83.25 84 ILE A N 1
ATOM 694 C CA . ILE A 1 84 ? -6.137 1.182 34.422 1.00 83.25 84 ILE A CA 1
ATOM 695 C C . ILE A 1 84 ? -5.807 -0.312 34.547 1.00 83.25 84 ILE A C 1
ATOM 697 O O . ILE A 1 84 ? -6.690 -1.149 34.362 1.00 83.25 84 ILE A O 1
ATOM 701 N N . LEU A 1 85 ? -4.575 -0.643 34.948 1.00 81.69 85 LEU A N 1
ATOM 702 C CA . LEU A 1 85 ? -4.090 -2.025 35.084 1.00 81.69 85 LEU A CA 1
ATOM 703 C C . LEU A 1 85 ? -4.636 -2.778 36.308 1.00 81.69 85 LEU A C 1
ATOM 705 O O . LEU A 1 85 ? -4.478 -3.995 36.385 1.00 81.69 85 LEU A O 1
ATOM 709 N N . THR A 1 86 ? -5.231 -2.079 37.276 1.00 77.81 86 THR A N 1
ATOM 710 C CA . THR A 1 86 ? -5.819 -2.685 38.487 1.00 77.81 86 THR A CA 1
ATOM 711 C C . THR A 1 86 ? -7.347 -2.623 38.519 1.00 77.81 86 THR A C 1
ATOM 713 O O . THR A 1 86 ? -7.974 -3.314 39.326 1.00 77.81 86 THR A O 1
ATOM 716 N N . SER A 1 87 ? -7.971 -1.850 37.624 1.00 72.81 87 SER A N 1
ATOM 717 C CA . SER A 1 87 ? -9.411 -1.916 37.368 1.00 72.81 87 SER A CA 1
ATOM 718 C C . SER A 1 87 ? -9.796 -3.246 36.703 1.00 72.81 87 SER A C 1
ATOM 720 O O . SER A 1 87 ? -8.932 -3.953 36.192 1.00 72.81 87 SER A O 1
ATOM 722 N N . ILE A 1 88 ? -11.085 -3.620 36.745 1.00 65.06 88 ILE A N 1
ATOM 723 C CA . ILE A 1 88 ? -11.618 -4.844 36.108 1.00 65.06 88 ILE A CA 1
ATOM 724 C C . ILE A 1 88 ? -11.028 -4.953 34.700 1.00 65.06 88 ILE A C 1
ATOM 726 O O . ILE A 1 88 ? -11.406 -4.131 33.874 1.00 65.06 88 ILE A O 1
ATOM 730 N N . PHE A 1 89 ? -10.126 -5.923 34.467 1.00 66.19 89 PHE A N 1
ATOM 731 C CA . PHE A 1 89 ? -9.319 -6.072 33.246 1.00 66.19 89 PHE A CA 1
ATOM 732 C C . PHE A 1 89 ? -10.205 -5.968 31.998 1.00 66.19 89 PHE A C 1
ATOM 734 O O . PHE A 1 89 ? -10.842 -6.961 31.615 1.00 66.19 89 PHE A O 1
ATOM 741 N N . PRO A 1 90 ? -10.310 -4.777 31.387 1.00 65.69 90 PRO A N 1
ATOM 742 C CA . PRO A 1 90 ? -11.351 -4.538 30.413 1.00 65.69 90 PRO A CA 1
ATOM 743 C C . PRO A 1 90 ? -10.900 -5.102 29.057 1.00 65.69 90 PRO A C 1
ATOM 745 O O . PRO A 1 90 ? -9.714 -5.370 28.840 1.00 65.69 90 PRO A O 1
ATOM 748 N N . GLU A 1 91 ? -11.844 -5.380 28.156 1.00 69.31 91 GLU A N 1
ATOM 749 C CA . GLU A 1 91 ? -11.510 -5.977 26.850 1.00 69.31 91 GLU A CA 1
ATOM 750 C C . GLU A 1 91 ? -10.669 -5.034 25.971 1.00 69.31 91 GLU A C 1
ATOM 752 O O . GLU A 1 91 ? -9.892 -5.504 25.145 1.00 69.31 91 GLU A O 1
ATOM 757 N N . ASP A 1 92 ? -10.757 -3.728 26.217 1.00 72.38 92 ASP A N 1
ATOM 758 C CA . ASP A 1 92 ? -10.080 -2.622 25.533 1.00 72.38 92 ASP A CA 1
ATOM 759 C C . ASP A 1 92 ? -8.792 -2.154 26.248 1.00 72.38 92 ASP A C 1
ATOM 761 O O . ASP A 1 92 ? -8.313 -1.047 26.016 1.00 72.38 92 ASP A O 1
ATOM 765 N N . LEU A 1 93 ? -8.195 -2.973 27.126 1.00 79.69 93 LEU A N 1
ATOM 766 C CA . LEU A 1 93 ? -7.030 -2.572 27.933 1.00 79.69 93 LEU A CA 1
ATOM 767 C C . LEU A 1 93 ? -5.869 -2.001 27.096 1.00 79.69 93 LEU A C 1
ATOM 769 O O . LEU A 1 93 ? -5.274 -0.990 27.465 1.00 79.69 93 LEU A O 1
ATOM 773 N N . THR A 1 94 ? -5.538 -2.649 25.979 1.00 78.75 94 THR A N 1
ATOM 774 C CA . THR A 1 94 ? -4.449 -2.215 25.094 1.00 78.75 94 THR A CA 1
ATOM 775 C C . THR A 1 94 ? -4.757 -0.865 24.441 1.00 78.75 94 THR A C 1
ATOM 777 O O . THR A 1 94 ? -3.867 -0.025 24.341 1.00 78.75 94 THR A O 1
ATOM 780 N N . GLU A 1 95 ? -6.016 -0.626 24.068 1.00 78.31 95 GLU A N 1
ATOM 781 C CA . GLU A 1 95 ? -6.485 0.647 23.505 1.00 78.31 95 GLU A CA 1
ATOM 782 C C . GLU A 1 95 ? -6.364 1.772 24.540 1.00 78.31 95 GLU A C 1
ATOM 784 O O . GLU A 1 95 ? -5.754 2.801 24.263 1.00 78.31 95 GLU A O 1
ATOM 789 N N . GLN A 1 96 ? -6.794 1.532 25.785 1.00 81.69 96 GLN A N 1
ATOM 790 C CA . GLN A 1 96 ? -6.673 2.519 26.867 1.00 81.69 96 GLN A CA 1
ATOM 791 C C . GLN A 1 96 ? -5.217 2.899 27.182 1.00 81.69 96 GLN A C 1
ATOM 793 O O . GLN A 1 96 ? -4.939 4.042 27.553 1.00 81.69 96 GLN A O 1
ATOM 798 N N . ILE A 1 97 ? -4.281 1.953 27.061 1.00 84.06 97 ILE A N 1
ATOM 799 C CA . ILE A 1 97 ? -2.850 2.212 27.266 1.00 84.06 97 ILE A CA 1
ATOM 800 C C . ILE A 1 97 ? -2.261 2.987 26.088 1.00 84.06 97 ILE A C 1
ATOM 802 O O . ILE A 1 97 ? -1.453 3.888 26.311 1.00 84.06 97 ILE A O 1
ATOM 806 N N . HIS A 1 98 ? -2.676 2.685 24.855 1.00 78.44 98 HIS A N 1
ATOM 807 C CA . HIS A 1 98 ? -2.292 3.478 23.689 1.00 78.44 98 HIS A CA 1
ATOM 808 C C . HIS A 1 98 ? -2.809 4.913 23.784 1.00 78.44 98 HIS A C 1
ATOM 810 O O . HIS A 1 98 ? -2.023 5.836 23.597 1.00 78.44 98 HIS A O 1
ATOM 816 N N . ASP A 1 99 ? -4.070 5.118 24.160 1.00 77.31 99 ASP A N 1
ATOM 817 C CA . ASP A 1 99 ? -4.638 6.453 24.375 1.00 77.31 99 ASP A CA 1
ATOM 818 C C . ASP A 1 99 ? -3.854 7.243 25.427 1.00 77.31 99 ASP A C 1
ATOM 820 O O . ASP A 1 99 ? -3.590 8.438 25.268 1.00 77.31 99 ASP A O 1
ATOM 824 N N . LEU A 1 100 ? -3.453 6.571 26.510 1.00 82.31 100 LEU A N 1
ATOM 825 C CA . LEU A 1 100 ? -2.619 7.169 27.545 1.00 82.31 100 LEU A CA 1
ATOM 826 C C . LEU A 1 100 ? -1.231 7.520 26.999 1.00 82.31 100 LEU A C 1
ATOM 828 O O . LEU A 1 100 ? -0.750 8.622 27.259 1.00 82.31 100 LEU A O 1
ATOM 832 N N . ALA A 1 101 ? -0.609 6.636 26.214 1.00 81.38 101 ALA A N 1
ATOM 833 C CA . ALA A 1 101 ? 0.675 6.909 25.575 1.00 81.38 101 ALA A CA 1
ATOM 834 C C . ALA A 1 101 ? 0.605 8.111 24.631 1.00 81.38 101 ALA A C 1
ATOM 836 O O . ALA A 1 101 ? 1.466 8.991 24.689 1.00 81.38 101 ALA A O 1
ATOM 837 N N . ILE A 1 102 ? -0.451 8.179 23.817 1.00 73.25 102 ILE A N 1
ATOM 838 C CA . ILE A 1 102 ? -0.729 9.299 22.919 1.00 73.25 102 ILE A CA 1
ATOM 839 C C . ILE A 1 102 ? -0.832 10.592 23.730 1.00 73.25 102 ILE A C 1
ATOM 841 O O . ILE A 1 102 ? -0.134 11.565 23.452 1.00 73.25 102 ILE A O 1
ATOM 845 N N . PHE A 1 103 ? -1.651 10.587 24.781 1.00 75.31 103 PHE A N 1
ATOM 846 C CA . PHE A 1 103 ? -1.869 11.766 25.610 1.00 75.31 103 PHE A CA 1
ATOM 847 C C . PHE A 1 103 ? -0.595 12.262 26.308 1.00 75.31 103 PHE A C 1
ATOM 849 O O . PHE A 1 103 ? -0.365 13.469 26.363 1.00 75.31 103 PHE A O 1
ATOM 856 N N . GLN A 1 104 ? 0.221 11.349 26.838 1.00 78.56 104 GLN A N 1
ATOM 857 C CA . GLN A 1 104 ? 1.411 11.692 27.620 1.00 78.56 104 GLN A CA 1
ATOM 858 C C . GLN A 1 104 ? 2.587 12.155 26.767 1.00 78.56 104 GLN A C 1
ATOM 860 O O . GLN A 1 104 ? 3.313 13.063 27.160 1.00 78.56 104 GLN A O 1
ATOM 865 N N . ILE A 1 105 ? 2.800 11.521 25.616 1.00 72.88 105 ILE A N 1
ATOM 866 C CA . ILE A 1 105 ? 4.009 11.748 24.815 1.00 72.88 105 ILE A CA 1
ATOM 867 C C . ILE A 1 105 ? 3.787 12.825 23.771 1.00 72.88 105 ILE A C 1
ATOM 869 O O . ILE A 1 105 ? 4.703 13.588 23.472 1.00 72.88 105 ILE A O 1
ATOM 873 N N . PHE A 1 106 ? 2.586 12.883 23.207 1.00 65.44 106 PHE A N 1
ATOM 874 C CA . PHE A 1 106 ? 2.348 13.638 21.987 1.00 65.44 106 PHE A CA 1
ATOM 875 C C . PHE A 1 106 ? 1.561 14.930 22.211 1.00 65.44 106 PHE A C 1
ATOM 877 O O . PHE A 1 106 ? 1.060 15.454 21.227 1.00 65.44 106 PHE A O 1
ATOM 884 N N . GLU A 1 107 ? 1.443 15.432 23.456 1.00 54.75 107 GLU A N 1
ATOM 885 C CA . GLU A 1 107 ? 0.783 16.702 23.837 1.00 54.75 107 GLU A CA 1
ATOM 886 C C . GLU A 1 107 ? -0.257 17.189 22.809 1.00 54.75 107 GLU A C 1
ATOM 888 O O . GLU A 1 107 ? 0.043 17.997 21.935 1.00 54.75 107 GLU A O 1
ATOM 893 N N . ARG A 1 108 ? -1.506 16.713 22.894 1.00 51.72 108 ARG A N 1
ATOM 894 C CA . ARG A 1 108 ? -2.579 17.114 21.959 1.00 51.72 108 ARG A CA 1
ATOM 895 C C . ARG A 1 108 ? -2.176 17.002 20.475 1.00 51.72 108 ARG A C 1
ATOM 897 O O . ARG A 1 108 ? -2.494 17.904 19.698 1.00 51.72 108 ARG A O 1
ATOM 904 N N . SER A 1 109 ? -1.534 15.911 20.059 1.00 55.09 109 SER A N 1
ATOM 905 C CA . SER A 1 109 ? -1.486 15.531 18.645 1.00 55.09 109 SER A CA 1
ATOM 906 C C . SER A 1 109 ? -2.925 15.392 18.155 1.00 55.09 109 SER A C 1
ATOM 908 O O . SER A 1 109 ? -3.618 14.415 18.438 1.00 55.09 109 SER A O 1
ATOM 910 N N . TYR A 1 110 ? -3.416 16.462 17.542 1.00 67.50 110 TYR A N 1
ATOM 911 C CA . TYR A 1 110 ? -4.782 16.572 17.084 1.00 67.50 110 TYR A CA 1
ATOM 912 C C . TYR A 1 110 ? -4.874 15.918 15.715 1.00 67.50 110 TYR A C 1
ATOM 914 O O . TYR A 1 110 ? -4.534 16.538 14.706 1.00 67.50 110 TYR A O 1
ATOM 922 N N . ASP A 1 111 ? -5.341 14.674 15.687 1.00 75.94 111 ASP A N 1
ATOM 923 C CA . ASP A 1 111 ? -5.744 14.050 14.435 1.00 75.94 111 ASP A CA 1
ATOM 924 C C . ASP A 1 111 ? -7.011 14.751 13.937 1.00 75.94 111 ASP A C 1
ATOM 926 O O . ASP A 1 111 ? -8.062 14.751 14.588 1.00 75.94 111 ASP A O 1
ATOM 930 N N . LYS A 1 112 ? -6.895 15.391 12.771 1.00 85.50 112 LYS A N 1
ATOM 931 C CA . LYS A 1 112 ? -8.031 16.019 12.097 1.00 85.50 112 LYS A CA 1
ATOM 932 C C . LYS A 1 112 ? -9.043 14.942 11.736 1.00 85.50 112 LYS A C 1
ATOM 934 O O . LYS A 1 112 ? -8.692 13.904 11.172 1.00 85.50 112 LYS A O 1
ATOM 939 N N . ASN A 1 113 ? -10.311 15.207 12.027 1.00 88.88 113 ASN A N 1
ATOM 940 C CA . ASN A 1 113 ? -11.378 14.327 11.572 1.00 88.88 113 ASN A CA 1
ATOM 941 C C . ASN A 1 113 ? -11.601 14.480 10.058 1.00 88.88 113 ASN A C 1
ATOM 943 O O . ASN A 1 113 ? -11.136 15.431 9.427 1.00 88.88 113 ASN A O 1
ATOM 947 N N . PHE A 1 114 ? -12.358 13.549 9.483 1.00 89.50 114 PHE A N 1
ATOM 948 C CA . PHE A 1 114 ? -12.647 13.514 8.052 1.00 89.50 114 PHE A CA 1
ATOM 949 C C . PHE A 1 114 ? -13.200 14.840 7.491 1.00 89.50 114 PHE A C 1
ATOM 951 O O . PHE A 1 114 ? -12.739 15.301 6.449 1.00 89.50 114 PHE A O 1
ATOM 958 N N . GLN A 1 115 ? -14.128 15.495 8.202 1.00 90.19 115 GLN A N 1
ATOM 959 C CA . GLN A 1 115 ? -14.726 16.762 7.760 1.00 90.19 115 GLN A CA 1
ATOM 960 C C . GLN A 1 115 ? -13.681 17.883 7.694 1.00 90.19 115 GLN A C 1
ATOM 962 O O . GLN A 1 115 ? -13.598 18.602 6.703 1.00 90.19 115 GLN A O 1
ATOM 967 N N . GLN A 1 116 ? -12.837 17.996 8.719 1.00 91.56 116 GLN A N 1
ATOM 968 C CA . GLN A 1 116 ? -11.776 19.004 8.760 1.00 91.56 116 GLN A CA 1
ATOM 969 C C . GLN A 1 116 ? -10.734 18.794 7.666 1.00 91.56 116 GLN A C 1
ATOM 971 O O . GLN A 1 116 ? -10.248 19.763 7.089 1.00 91.56 116 GLN A O 1
ATOM 976 N N . LEU A 1 117 ? -10.400 17.534 7.375 1.00 93.00 117 LEU A N 1
ATOM 977 C CA . LEU A 1 117 ? -9.483 17.195 6.291 1.00 93.00 117 LEU A CA 1
ATOM 978 C C . LEU A 1 117 ? -10.059 17.599 4.927 1.00 93.00 117 LEU A C 1
ATOM 980 O O . LEU A 1 117 ? -9.336 18.159 4.106 1.00 93.00 117 LEU A O 1
ATOM 984 N N . ILE A 1 118 ? -11.353 17.364 4.685 1.00 92.12 118 ILE A N 1
ATOM 985 C CA . ILE A 1 118 ? -12.013 17.805 3.448 1.00 92.12 118 ILE A CA 1
ATOM 986 C C . ILE A 1 118 ? -12.016 19.329 3.338 1.00 92.12 118 ILE A C 1
ATOM 988 O O . ILE A 1 118 ? -11.622 19.857 2.298 1.00 92.12 118 ILE A O 1
ATOM 992 N N . GLU A 1 119 ? -12.438 20.032 4.390 1.00 91.44 119 GLU A N 1
ATOM 993 C CA . GLU A 1 119 ? -12.477 21.498 4.409 1.00 91.44 119 GLU A CA 1
ATOM 994 C C . GLU A 1 119 ? -11.100 22.094 4.100 1.00 91.44 119 GLU A C 1
ATOM 996 O O . GLU A 1 119 ? -10.979 23.013 3.288 1.00 91.44 119 GLU A O 1
ATOM 1001 N N . GLU A 1 120 ? -10.045 21.528 4.684 1.00 91.44 120 GLU A N 1
ATOM 1002 C CA . GLU A 1 120 ? -8.670 21.939 4.430 1.00 91.44 120 GLU A CA 1
ATOM 1003 C C . GLU A 1 120 ? -8.221 21.650 2.993 1.00 91.44 120 GLU A C 1
ATOM 1005 O O . GLU A 1 120 ? -7.666 22.539 2.345 1.00 91.44 120 GLU A O 1
ATOM 1010 N N . ILE A 1 121 ? -8.484 20.453 2.456 1.00 90.94 121 ILE A N 1
ATOM 1011 C CA . ILE A 1 121 ? -8.113 20.106 1.074 1.00 90.94 121 ILE A CA 1
ATOM 1012 C C . ILE A 1 121 ? -8.835 21.015 0.078 1.00 90.94 121 ILE A C 1
ATOM 1014 O O . ILE A 1 121 ? -8.204 21.513 -0.859 1.00 90.94 121 ILE A O 1
ATOM 1018 N N . LEU A 1 122 ? -10.128 21.274 0.284 1.00 90.88 122 LEU A N 1
ATOM 1019 C CA . LEU A 1 122 ? -10.911 22.177 -0.560 1.00 90.88 122 LEU A CA 1
ATOM 1020 C C . LEU A 1 122 ? -10.402 23.616 -0.457 1.00 90.88 122 LEU A C 1
ATOM 1022 O O . LEU A 1 122 ? -10.280 24.301 -1.471 1.00 90.88 122 LEU A O 1
ATOM 1026 N N . TYR A 1 123 ? -10.049 24.068 0.747 1.00 91.38 123 TYR A N 1
ATOM 1027 C CA . TYR A 1 123 ? -9.492 25.398 0.968 1.00 91.38 123 TYR A CA 1
ATOM 1028 C C . TYR A 1 123 ? -8.127 25.581 0.287 1.00 91.38 123 TYR A C 1
ATOM 1030 O O . TYR A 1 123 ? -7.914 26.582 -0.403 1.00 91.38 123 TYR A O 1
ATOM 1038 N N . LEU A 1 124 ? -7.214 24.618 0.446 1.00 91.06 124 LEU A N 1
ATOM 1039 C CA . LEU A 1 124 ? -5.877 24.647 -0.155 1.00 91.06 124 LEU A CA 1
ATOM 1040 C C . LEU A 1 124 ? -5.932 24.585 -1.686 1.00 91.06 124 LEU A C 1
ATOM 1042 O O . LEU A 1 124 ? -5.115 25.217 -2.353 1.00 91.06 124 LEU A O 1
ATOM 1046 N N . ASN A 1 125 ? -6.931 23.898 -2.244 1.00 89.06 125 ASN A N 1
ATOM 1047 C CA . ASN A 1 125 ? -7.114 23.752 -3.688 1.00 89.06 125 ASN A CA 1
ATOM 1048 C C . ASN A 1 125 ? -8.188 24.677 -4.273 1.00 89.06 125 ASN A C 1
ATOM 1050 O O . ASN A 1 125 ? -8.565 24.514 -5.428 1.00 89.06 125 ASN A O 1
ATOM 1054 N N . ARG A 1 126 ? -8.652 25.694 -3.534 1.00 87.25 126 ARG A N 1
ATOM 1055 C CA . ARG A 1 126 ? -9.771 26.572 -3.943 1.00 87.25 126 ARG A CA 1
ATOM 1056 C C . ARG A 1 126 ? -9.612 27.263 -5.304 1.00 87.25 126 ARG A C 1
ATOM 1058 O O . ARG A 1 126 ? -10.595 27.701 -5.888 1.00 87.25 126 ARG A O 1
ATOM 1065 N N . ASN A 1 127 ? -8.376 27.395 -5.787 1.00 87.75 127 ASN A N 1
ATOM 1066 C CA . ASN A 1 127 ? -8.048 28.027 -7.066 1.00 87.75 127 ASN A CA 1
ATOM 1067 C C . ASN A 1 127 ? -7.887 27.013 -8.215 1.00 87.75 127 ASN A C 1
ATOM 1069 O O . ASN A 1 127 ? -7.476 27.394 -9.310 1.00 87.75 127 ASN A O 1
ATOM 1073 N N . GLN A 1 128 ? -8.151 25.731 -7.970 1.00 82.75 128 GLN A N 1
ATOM 1074 C CA . GLN A 1 128 ? -7.999 24.647 -8.932 1.00 82.75 128 GLN A CA 1
ATOM 1075 C C . GLN A 1 128 ? -9.308 23.864 -9.038 1.00 82.75 128 GLN A C 1
ATOM 1077 O O . GLN A 1 128 ? -9.967 23.580 -8.043 1.00 82.75 128 GLN A O 1
ATOM 1082 N N . THR A 1 129 ? -9.685 23.480 -10.255 1.00 76.88 129 THR A N 1
ATOM 1083 C CA . THR A 1 129 ? -10.763 22.511 -10.462 1.00 76.88 129 THR A CA 1
ATOM 1084 C C . THR A 1 129 ? -10.133 21.134 -10.566 1.00 76.88 129 THR A C 1
ATOM 1086 O O . THR A 1 129 ? -9.563 20.789 -11.598 1.00 76.88 129 THR A O 1
ATOM 1089 N N . ILE A 1 130 ? -10.206 20.360 -9.486 1.00 77.50 130 ILE A N 1
ATOM 1090 C CA . ILE A 1 130 ? -9.686 18.995 -9.454 1.00 77.50 130 ILE A CA 1
ATOM 1091 C C . ILE A 1 130 ? -10.875 18.044 -9.531 1.00 77.50 130 ILE A C 1
ATOM 1093 O O . ILE A 1 130 ? -11.764 18.068 -8.680 1.00 77.50 130 ILE A O 1
ATOM 1097 N N . SER A 1 131 ? -10.895 17.205 -10.565 1.00 75.25 131 SER A N 1
ATOM 1098 C CA . SER A 1 131 ? -11.911 16.164 -10.736 1.00 75.25 131 SER A CA 1
ATOM 1099 C C . SER A 1 131 ? -12.058 15.329 -9.462 1.00 75.25 131 SER A C 1
ATOM 1101 O O . SER A 1 131 ? -11.080 15.115 -8.747 1.00 75.25 131 SER A O 1
ATOM 1103 N N . PHE A 1 132 ? -13.266 14.856 -9.154 1.00 79.31 132 PHE A N 1
ATOM 1104 C CA . PHE A 1 132 ? -13.617 14.130 -7.919 1.00 79.31 132 PHE A CA 1
ATOM 1105 C C . PHE A 1 132 ? -13.482 14.907 -6.591 1.00 79.31 132 PHE A C 1
ATOM 1107 O O . PHE A 1 132 ? -14.160 14.533 -5.637 1.00 79.31 132 PHE A O 1
ATOM 1114 N N . ILE A 1 133 ? -12.686 15.982 -6.503 1.00 80.88 133 ILE A N 1
ATOM 1115 C CA . ILE A 1 133 ? -12.532 16.766 -5.267 1.00 80.88 133 ILE A CA 1
ATOM 1116 C C . ILE A 1 133 ? -13.727 17.713 -5.090 1.00 80.88 133 ILE A C 1
ATOM 1118 O O . ILE A 1 133 ? -13.655 18.915 -5.324 1.00 80.88 133 ILE A O 1
ATOM 1122 N N . ASP A 1 134 ? -14.849 17.117 -4.694 1.00 84.38 134 ASP A N 1
ATOM 1123 C CA . ASP A 1 134 ? -16.105 17.761 -4.319 1.00 84.38 134 ASP A CA 1
ATOM 1124 C C . ASP A 1 134 ? -16.564 17.191 -2.970 1.00 84.38 134 ASP A C 1
ATOM 1126 O O . ASP A 1 134 ? -16.561 15.972 -2.778 1.00 84.38 134 ASP A O 1
ATOM 1130 N N . GLU A 1 135 ? -16.960 18.064 -2.037 1.00 85.62 135 GLU A N 1
ATOM 1131 C CA . GLU A 1 135 ? -17.322 17.678 -0.665 1.00 85.62 135 GLU A CA 1
ATOM 1132 C C . GLU A 1 135 ? -18.389 16.580 -0.639 1.00 85.62 135 GLU A C 1
ATOM 1134 O O . GLU A 1 135 ? -18.261 15.605 0.106 1.00 85.62 135 GLU A O 1
ATOM 1139 N N . LYS A 1 136 ? -19.430 16.702 -1.474 1.00 88.19 136 LYS A N 1
ATOM 1140 C CA . LYS A 1 136 ? -20.542 15.747 -1.485 1.00 88.19 136 LYS A CA 1
ATOM 1141 C C . LYS A 1 136 ? -20.085 14.394 -2.006 1.00 88.19 136 LYS A C 1
ATOM 1143 O O . LYS A 1 136 ? -20.362 13.390 -1.355 1.00 88.19 136 LYS A O 1
ATOM 1148 N N . LYS A 1 137 ? -19.358 14.375 -3.128 1.00 89.06 137 LYS A N 1
ATOM 1149 C CA . LYS A 1 137 ? -18.850 13.132 -3.732 1.00 89.06 137 LYS A CA 1
ATOM 1150 C C . LYS A 1 137 ? -17.893 12.390 -2.803 1.00 89.06 137 LYS A C 1
ATOM 1152 O O . LYS A 1 137 ? -18.090 11.205 -2.560 1.00 89.06 137 LYS A O 1
ATOM 1157 N N . ILE A 1 138 ? -16.896 13.080 -2.243 1.00 90.12 138 ILE A N 1
ATOM 1158 C CA . ILE A 1 138 ? -15.924 12.457 -1.329 1.00 90.12 138 ILE A CA 1
ATOM 1159 C C . ILE A 1 138 ? -16.638 11.909 -0.086 1.00 90.12 138 ILE A C 1
ATOM 1161 O O . ILE A 1 138 ? -16.361 10.790 0.347 1.00 90.12 138 ILE A O 1
ATOM 1165 N N . THR A 1 139 ? -17.580 12.670 0.474 1.00 92.44 139 THR A N 1
ATOM 1166 C CA . THR A 1 139 ? -18.342 12.245 1.656 1.00 92.44 139 THR A CA 1
ATOM 1167 C C . THR A 1 139 ? -19.229 11.032 1.372 1.00 92.44 139 THR A C 1
ATOM 1169 O O . THR A 1 139 ? -19.381 10.169 2.238 1.00 92.44 139 THR A O 1
ATOM 1172 N N . GLU A 1 140 ? -19.828 10.951 0.184 1.00 93.19 140 GLU A N 1
ATOM 1173 C CA . GLU A 1 140 ? -20.635 9.805 -0.243 1.00 93.19 140 GLU A CA 1
ATOM 1174 C C . GLU A 1 140 ? -19.783 8.537 -0.377 1.00 93.19 140 GLU A C 1
ATOM 1176 O O . GLU A 1 140 ? -20.100 7.522 0.244 1.00 93.19 140 GLU A O 1
ATOM 1181 N N . GLU A 1 141 ? -18.658 8.615 -1.086 1.00 92.88 141 GLU A N 1
ATOM 1182 C CA . GLU A 1 141 ? -17.715 7.500 -1.254 1.00 92.88 141 GLU A CA 1
ATOM 1183 C C . GLU A 1 141 ? -17.164 7.011 0.090 1.00 92.88 141 GLU A C 1
ATOM 1185 O O . GLU A 1 141 ? -17.150 5.812 0.373 1.00 92.88 141 GLU A O 1
ATOM 1190 N N . TYR A 1 142 ? -16.785 7.939 0.971 1.00 93.88 142 TYR A N 1
ATOM 1191 C CA . TYR A 1 142 ? -16.344 7.605 2.321 1.00 93.88 142 TYR A CA 1
ATOM 1192 C C . TYR A 1 142 ? -17.414 6.840 3.105 1.00 93.88 142 TYR A C 1
ATOM 1194 O O . TYR A 1 142 ? -17.132 5.778 3.664 1.00 93.88 142 TYR A O 1
ATOM 1202 N N . LYS A 1 143 ? -18.662 7.326 3.112 1.00 94.69 143 LYS A N 1
ATOM 1203 C CA . LYS A 1 143 ? -19.774 6.639 3.790 1.00 94.69 143 LYS A CA 1
ATOM 1204 C C . LYS A 1 143 ? -20.007 5.248 3.212 1.00 94.69 143 LYS A C 1
ATOM 1206 O O . LYS A 1 143 ? -20.192 4.300 3.974 1.00 94.69 143 LYS A O 1
ATOM 1211 N N . ASN A 1 144 ? -19.961 5.110 1.891 1.00 95.50 144 ASN A N 1
ATOM 1212 C CA . ASN A 1 144 ? -20.140 3.828 1.221 1.00 95.50 144 ASN A CA 1
ATOM 1213 C C . ASN A 1 144 ? -19.031 2.831 1.593 1.00 95.50 144 ASN A C 1
ATOM 1215 O O . ASN A 1 144 ? -19.327 1.655 1.815 1.00 95.50 144 ASN A O 1
ATOM 1219 N N . ILE A 1 145 ? -17.777 3.278 1.736 1.00 95.69 145 ILE A N 1
ATOM 1220 C CA . ILE A 1 145 ? -16.672 2.430 2.216 1.00 95.69 145 ILE A CA 1
ATOM 1221 C C . ILE A 1 145 ? -16.922 1.983 3.655 1.00 95.69 145 ILE A C 1
ATOM 1223 O O . ILE A 1 145 ? -16.834 0.790 3.935 1.00 95.69 145 ILE A O 1
ATOM 1227 N N . GLN A 1 146 ? -17.286 2.904 4.550 1.00 94.75 146 GLN A N 1
ATOM 1228 C CA . GLN A 1 146 ? -17.567 2.578 5.954 1.00 94.75 146 GLN A CA 1
ATOM 1229 C C . GLN A 1 146 ? -18.715 1.564 6.082 1.00 94.75 146 GLN A C 1
ATOM 1231 O O . GLN A 1 146 ? -18.613 0.583 6.820 1.00 94.75 146 GLN A O 1
ATOM 1236 N N . ILE A 1 147 ? -19.787 1.740 5.303 1.00 95.69 147 ILE A N 1
ATOM 1237 C CA . ILE A 1 147 ? -20.899 0.780 5.239 1.00 95.69 147 ILE A CA 1
ATOM 1238 C C . ILE A 1 147 ? -20.412 -0.574 4.713 1.00 95.69 147 ILE A C 1
ATOM 1240 O O . ILE A 1 147 ? -20.738 -1.608 5.296 1.00 95.69 147 ILE A O 1
ATOM 1244 N N . THR A 1 148 ? -19.615 -0.581 3.641 1.00 95.94 148 THR A N 1
ATOM 1245 C CA . THR A 1 148 ? -19.068 -1.810 3.044 1.00 95.94 148 THR A CA 1
ATOM 1246 C C . THR A 1 148 ? -18.184 -2.559 4.039 1.00 95.94 148 THR A C 1
ATOM 1248 O O . THR A 1 148 ? -18.308 -3.773 4.180 1.00 95.94 148 THR A O 1
ATOM 1251 N N . TYR A 1 149 ? -17.364 -1.840 4.803 1.00 96.12 149 TYR A N 1
ATOM 1252 C CA . TYR A 1 149 ? -16.478 -2.397 5.821 1.00 96.12 149 TYR A CA 1
ATOM 1253 C C . TYR A 1 149 ? -17.230 -3.126 6.947 1.00 96.12 149 TYR A C 1
ATOM 1255 O O . TYR A 1 149 ? -16.803 -4.184 7.421 1.00 96.12 149 TYR A O 1
ATOM 1263 N N . LEU A 1 150 ? -18.394 -2.600 7.332 1.00 95.44 150 LEU A N 1
ATOM 1264 C CA . LEU A 1 150 ? -19.284 -3.200 8.333 1.00 95.44 150 LEU A CA 1
ATOM 1265 C C . LEU A 1 150 ? -20.248 -4.246 7.751 1.00 95.44 150 LEU A C 1
ATOM 1267 O O . LEU A 1 150 ? -20.972 -4.904 8.502 1.00 95.44 150 LEU A O 1
ATOM 1271 N N . SER A 1 151 ? -20.251 -4.426 6.432 1.00 93.38 151 SER A N 1
ATOM 1272 C CA . SER A 1 151 ? -21.123 -5.355 5.717 1.00 93.38 151 SER A CA 1
ATOM 1273 C C . SER A 1 151 ? -20.389 -6.642 5.334 1.00 93.38 151 SER A C 1
ATOM 1275 O O . SER A 1 151 ? -19.167 -6.762 5.447 1.00 93.38 151 SER A O 1
ATOM 1277 N N . LYS A 1 152 ? -21.153 -7.646 4.894 1.00 93.12 152 LYS A N 1
ATOM 1278 C CA . LYS A 1 152 ? -20.595 -8.840 4.251 1.00 93.12 152 LYS A CA 1
ATOM 1279 C C . LYS A 1 152 ? -20.131 -8.497 2.837 1.00 93.12 152 LYS A C 1
ATOM 1281 O O . LYS A 1 152 ? -20.782 -7.704 2.162 1.00 93.12 152 LYS A O 1
ATOM 1286 N N . SER A 1 153 ? -19.049 -9.132 2.395 1.00 91.06 153 SER A N 1
ATOM 1287 C CA . SER A 1 153 ? -18.577 -9.016 1.012 1.00 91.06 153 SER A CA 1
ATOM 1288 C C . SER A 1 153 ? -19.629 -9.525 0.033 1.00 91.06 153 SER A C 1
ATOM 1290 O O . SER A 1 153 ? -20.276 -10.548 0.276 1.00 91.06 153 SER A O 1
ATOM 1292 N N . VAL A 1 154 ? -19.770 -8.824 -1.091 1.00 89.62 154 VAL A N 1
ATOM 1293 C CA . VAL A 1 154 ? -20.656 -9.236 -2.184 1.00 89.62 154 VAL A CA 1
ATOM 1294 C C . VAL A 1 154 ? -20.091 -10.466 -2.897 1.00 89.62 154 VAL A C 1
ATOM 1296 O O . VAL A 1 154 ? -20.848 -11.353 -3.286 1.00 89.62 154 VAL A O 1
ATOM 1299 N N . LEU A 1 155 ? -18.766 -10.545 -3.036 1.00 87.81 155 LEU A N 1
ATOM 1300 C CA . LEU A 1 155 ? -18.074 -11.658 -3.698 1.00 87.81 155 LEU A CA 1
ATOM 1301 C C . LEU A 1 155 ? -17.872 -12.866 -2.792 1.00 87.81 155 LEU A C 1
ATOM 1303 O O . LEU A 1 155 ? -17.835 -13.995 -3.270 1.00 87.81 155 LEU A O 1
ATOM 1307 N N . TYR A 1 156 ? -17.771 -12.637 -1.484 1.00 87.81 156 TYR A N 1
ATOM 1308 C CA . TYR A 1 156 ? -17.581 -13.680 -0.486 1.00 87.81 156 TYR A CA 1
ATOM 1309 C C . TYR A 1 156 ? -18.626 -13.597 0.649 1.00 87.81 156 TYR A C 1
ATOM 1311 O O . TYR A 1 156 ? -18.284 -13.369 1.815 1.00 87.81 156 TYR A O 1
ATOM 1319 N N . PRO A 1 157 ? -19.926 -13.808 0.342 1.00 83.25 157 PRO A N 1
ATOM 1320 C CA . PRO A 1 157 ? -21.043 -13.547 1.263 1.00 83.25 157 PRO A CA 1
ATOM 1321 C C . PRO A 1 157 ? -21.174 -14.564 2.408 1.00 83.25 157 PRO A C 1
ATOM 1323 O O . PRO A 1 157 ? -21.845 -14.306 3.414 1.00 83.25 157 PRO A O 1
ATOM 1326 N N . ASN A 1 158 ? -20.536 -15.729 2.275 1.00 84.06 158 ASN A N 1
ATOM 1327 C CA . ASN A 1 158 ? -20.578 -16.790 3.285 1.00 84.06 158 ASN A CA 1
ATOM 1328 C C . ASN A 1 158 ? -19.699 -16.491 4.511 1.00 84.06 158 ASN A C 1
ATOM 1330 O O . ASN A 1 158 ? -19.756 -17.223 5.496 1.00 84.06 158 ASN A O 1
ATOM 1334 N N . SER A 1 159 ? -18.926 -15.407 4.473 1.00 86.25 159 SER A N 1
ATOM 1335 C CA . SER A 1 159 ? -18.074 -14.959 5.571 1.00 86.25 159 SER A CA 1
ATOM 1336 C C . SER A 1 159 ? -18.794 -14.030 6.558 1.00 86.25 159 SER A C 1
ATOM 1338 O O . SER A 1 159 ? -19.975 -13.680 6.416 1.00 86.25 159 SER A O 1
ATOM 1340 N N . ASN A 1 160 ? -18.061 -13.639 7.603 1.00 90.62 160 ASN A N 1
ATOM 1341 C CA . ASN A 1 160 ? -18.444 -12.541 8.488 1.00 90.62 160 ASN A CA 1
ATOM 1342 C C . ASN A 1 160 ? -18.365 -11.190 7.754 1.00 90.62 160 ASN A C 1
ATOM 1344 O O . ASN A 1 160 ? -17.952 -11.116 6.601 1.00 90.62 160 ASN A O 1
ATOM 1348 N N . CYS A 1 161 ? -18.746 -10.099 8.418 1.00 93.88 161 CYS A N 1
ATOM 1349 C CA . CYS A 1 161 ? -18.478 -8.762 7.884 1.00 93.88 161 CYS A CA 1
ATOM 1350 C C . CYS A 1 161 ? -16.968 -8.527 7.720 1.00 93.88 161 CYS A C 1
ATOM 1352 O O . CYS A 1 161 ? -16.189 -9.063 8.516 1.00 93.88 161 CYS A O 1
ATOM 1354 N N . ILE A 1 162 ? -16.575 -7.698 6.747 1.00 95.19 162 ILE A N 1
ATOM 1355 C CA . ILE A 1 162 ? -15.164 -7.460 6.382 1.00 95.19 162 ILE A CA 1
ATOM 1356 C C . ILE A 1 162 ? -14.332 -7.038 7.600 1.00 95.19 162 ILE A C 1
ATOM 1358 O O . ILE A 1 162 ? -13.245 -7.568 7.815 1.00 95.19 162 ILE A O 1
ATOM 1362 N N . GLN A 1 163 ? -14.880 -6.192 8.477 1.00 95.69 163 GLN A N 1
ATOM 1363 C CA . GLN A 1 163 ? -14.241 -5.780 9.734 1.00 95.69 163 GLN A CA 1
ATOM 1364 C C . GLN A 1 163 ? -13.755 -6.947 10.621 1.00 95.69 163 GLN A C 1
ATOM 1366 O O . GLN A 1 163 ? -12.803 -6.795 11.389 1.00 95.69 163 GLN A O 1
ATOM 1371 N N . LYS A 1 164 ? -14.386 -8.122 10.545 1.00 95.00 164 LYS A N 1
ATOM 1372 C CA . LYS A 1 164 ? -14.058 -9.297 11.374 1.00 95.00 164 LYS A CA 1
ATOM 1373 C C . LYS A 1 164 ? -13.224 -10.345 10.642 1.00 95.00 164 LYS A C 1
ATOM 1375 O O . LYS A 1 164 ? -13.023 -11.431 11.184 1.00 95.00 164 LYS A O 1
ATOM 1380 N N . TRP A 1 165 ? -12.780 -10.056 9.425 1.00 96.50 165 TRP A N 1
ATOM 1381 C CA . TRP A 1 165 ? -12.021 -11.008 8.629 1.00 96.50 165 TRP A CA 1
ATOM 1382 C C . TRP A 1 165 ? -10.635 -11.275 9.201 1.00 96.50 165 TRP A C 1
ATOM 1384 O O . TRP A 1 165 ? -9.991 -10.418 9.811 1.00 96.50 165 TRP A O 1
ATOM 1394 N N . SER A 1 166 ? -10.197 -12.502 8.970 1.00 96.00 166 SER A N 1
ATOM 1395 C CA . SER A 1 166 ? -8.845 -12.991 9.185 1.00 96.00 166 SER A CA 1
ATOM 1396 C C . SER A 1 166 ? -8.055 -12.980 7.873 1.00 96.00 166 SER A C 1
ATOM 1398 O O . SER A 1 166 ? -8.618 -12.817 6.791 1.00 96.00 166 SER A O 1
ATOM 1400 N N . THR A 1 167 ? -6.746 -13.226 7.944 1.00 96.44 167 THR A N 1
ATOM 1401 C CA . THR A 1 167 ? -5.905 -13.350 6.745 1.00 96.44 167 THR A CA 1
ATOM 1402 C C . THR A 1 167 ? -6.405 -14.432 5.783 1.00 96.44 167 THR A C 1
ATOM 1404 O O . THR A 1 167 ? -6.351 -14.225 4.575 1.00 96.44 167 THR A O 1
ATOM 1407 N N . SER A 1 168 ? -6.947 -15.552 6.279 1.00 95.94 168 SER A N 1
ATOM 1408 C CA . SER A 1 168 ? -7.494 -16.598 5.403 1.00 95.94 168 SER A CA 1
ATOM 1409 C C . SER A 1 168 ? -8.745 -16.150 4.651 1.00 95.94 168 SER A C 1
ATOM 1411 O O . SER A 1 168 ? -8.919 -16.534 3.498 1.00 95.94 168 SER A O 1
ATOM 1413 N N . ASP A 1 169 ? -9.590 -15.316 5.266 1.00 96.75 169 ASP A N 1
ATOM 1414 C CA . ASP A 1 169 ? -10.773 -14.768 4.591 1.00 96.75 169 ASP A CA 1
ATOM 1415 C C . ASP A 1 169 ? -10.355 -13.830 3.448 1.00 96.75 169 ASP A C 1
ATOM 1417 O O . ASP A 1 169 ? -10.906 -13.906 2.352 1.00 96.75 169 ASP A O 1
ATOM 1421 N N . ILE A 1 170 ? -9.327 -12.997 3.672 1.00 97.31 170 ILE A N 1
ATOM 1422 C CA . ILE A 1 170 ? -8.766 -12.098 2.647 1.00 97.31 170 ILE A CA 1
ATOM 1423 C C . ILE A 1 170 ? -8.158 -12.901 1.491 1.00 97.31 170 ILE A C 1
ATOM 1425 O O . ILE A 1 170 ? -8.386 -12.570 0.325 1.00 97.31 170 ILE A O 1
ATOM 1429 N N . GLN A 1 171 ? -7.433 -13.982 1.785 1.00 96.56 171 GLN A N 1
ATOM 1430 C CA . GLN A 1 171 ? -6.856 -14.853 0.757 1.00 96.56 171 GLN A CA 1
ATOM 1431 C C . GLN A 1 171 ? -7.939 -15.512 -0.104 1.00 96.56 171 GLN A C 1
ATOM 1433 O O . GLN A 1 171 ? -7.835 -15.481 -1.330 1.00 96.56 171 GLN A O 1
ATOM 1438 N N . GLN A 1 172 ? -9.000 -16.040 0.516 1.00 94.81 172 GLN A N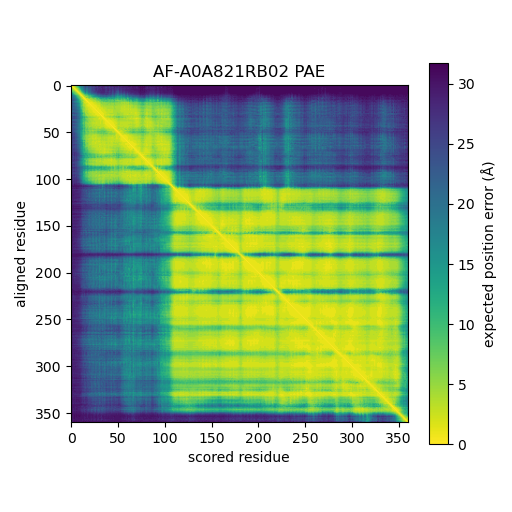 1
ATOM 1439 C CA . GLN A 1 172 ? -10.137 -16.636 -0.197 1.00 94.81 172 GLN A CA 1
ATOM 1440 C C . GLN A 1 172 ? -10.884 -15.605 -1.042 1.00 94.81 172 GLN A C 1
ATOM 1442 O O . GLN A 1 172 ? -11.155 -15.848 -2.216 1.00 94.81 172 GLN A O 1
ATOM 1447 N N . TRP A 1 173 ? -11.157 -14.424 -0.484 1.00 95.38 173 TRP A N 1
ATOM 1448 C CA . TRP A 1 173 ? -11.745 -13.322 -1.242 1.00 95.38 173 TRP A CA 1
ATOM 1449 C C . TRP A 1 173 ? -10.876 -12.945 -2.447 1.00 95.38 173 TRP A C 1
ATOM 1451 O O . TRP A 1 173 ? -11.389 -12.743 -3.544 1.00 95.38 173 TRP A O 1
ATOM 1461 N N . THR A 1 174 ? -9.553 -12.927 -2.283 1.00 94.88 174 THR A N 1
ATOM 1462 C CA . THR A 1 174 ? -8.631 -12.590 -3.373 1.00 94.88 174 THR A CA 1
ATOM 1463 C C . THR A 1 174 ? -8.663 -13.616 -4.510 1.00 94.88 174 THR A C 1
ATOM 1465 O O . THR A 1 174 ? -8.540 -13.250 -5.680 1.00 94.88 174 THR A O 1
ATOM 1468 N N . GLU A 1 175 ? -8.857 -14.900 -4.208 1.00 93.00 175 GLU A N 1
ATOM 1469 C CA . GLU A 1 175 ? -9.058 -15.919 -5.245 1.00 93.00 175 GLU A CA 1
ATOM 1470 C C . GLU A 1 175 ? -10.325 -15.658 -6.065 1.00 93.00 175 GLU A C 1
ATOM 1472 O O . GLU A 1 175 ? -10.301 -15.807 -7.288 1.00 93.00 175 GLU A O 1
ATOM 1477 N N . GLU A 1 176 ? -11.408 -15.225 -5.419 1.00 91.75 176 GLU A N 1
ATOM 1478 C CA . GLU A 1 176 ? -12.643 -14.847 -6.111 1.00 91.75 176 GLU A CA 1
ATOM 1479 C C . GLU A 1 176 ? -12.443 -13.598 -6.977 1.00 91.75 176 GLU A C 1
ATOM 1481 O O . GLU A 1 176 ? -12.817 -13.613 -8.150 1.00 91.75 176 GLU A O 1
ATOM 1486 N N . VAL A 1 177 ? -11.745 -12.572 -6.473 1.00 91.56 177 VAL A N 1
ATOM 1487 C CA . VAL A 1 177 ? -11.396 -11.361 -7.245 1.00 91.56 177 VAL A CA 1
ATOM 1488 C C . VAL A 1 177 ? -10.653 -11.722 -8.536 1.00 91.56 177 VAL A C 1
ATOM 1490 O O . VAL A 1 177 ? -11.017 -11.240 -9.613 1.00 91.56 177 VAL A O 1
ATOM 1493 N N . LYS A 1 178 ? -9.652 -12.612 -8.455 1.00 87.25 178 LYS A N 1
ATOM 1494 C CA . LYS A 1 178 ? -8.870 -13.062 -9.621 1.00 87.25 178 LYS A CA 1
ATOM 1495 C C . LYS A 1 178 ? -9.736 -13.800 -10.653 1.00 87.25 178 LYS A C 1
ATOM 1497 O O . LYS A 1 178 ? -9.487 -13.667 -11.850 1.00 87.25 178 LYS A O 1
ATOM 1502 N N . LYS A 1 179 ? -10.771 -14.534 -10.223 1.00 87.38 179 LYS A N 1
ATOM 1503 C CA . LYS A 1 179 ? -11.724 -15.215 -11.124 1.00 87.38 179 LYS A CA 1
ATOM 1504 C C . LYS A 1 179 ? -12.713 -14.248 -11.771 1.00 87.38 179 LYS A C 1
ATOM 1506 O O . LYS A 1 179 ? -13.081 -14.445 -12.925 1.00 87.38 179 LYS A O 1
ATOM 1511 N N . SER A 1 180 ? -13.161 -13.231 -11.037 1.00 78.69 180 SER A N 1
ATOM 1512 C CA . SER A 1 180 ? -14.251 -12.352 -11.467 1.00 78.69 180 SER A CA 1
ATOM 1513 C C . SER A 1 180 ? -13.807 -11.066 -12.171 1.00 78.69 180 SER A C 1
ATOM 1515 O O . SER A 1 180 ? -14.684 -10.359 -12.655 1.00 78.69 180 SER A O 1
ATOM 1517 N N . SER A 1 181 ? -12.494 -10.778 -12.202 1.00 58.41 181 SER A N 1
ATOM 1518 C CA . SER A 1 181 ? -11.699 -9.717 -12.881 1.00 58.41 181 SER A CA 1
ATOM 1519 C C . SER A 1 181 ? -12.247 -8.275 -12.943 1.00 58.41 181 SER A C 1
ATOM 1521 O O . SER A 1 181 ? -11.474 -7.346 -12.767 1.00 58.41 181 SER A O 1
ATOM 1523 N N . ASN A 1 182 ? -13.547 -8.043 -13.143 1.00 59.03 182 ASN A N 1
ATOM 1524 C CA . ASN A 1 182 ? -14.166 -6.729 -13.347 1.00 59.03 182 ASN A CA 1
ATOM 1525 C C . ASN A 1 182 ? -15.431 -6.455 -12.507 1.00 59.03 182 ASN A C 1
ATOM 1527 O O . ASN A 1 182 ? -15.994 -5.369 -12.618 1.00 59.03 182 ASN A O 1
ATOM 1531 N N . SER A 1 183 ? -15.914 -7.384 -11.673 1.00 68.38 183 SER A N 1
ATOM 1532 C CA . SER A 1 183 ? -17.179 -7.185 -10.933 1.00 68.38 183 SER A CA 1
ATOM 1533 C C . SER A 1 183 ? -17.029 -6.585 -9.530 1.00 68.38 183 SER A C 1
ATOM 1535 O O . SER A 1 183 ? -18.027 -6.392 -8.838 1.00 68.38 183 SER A O 1
ATOM 1537 N N . VAL A 1 184 ? -15.801 -6.321 -9.076 1.00 82.88 184 VAL A N 1
ATOM 1538 C CA . VAL A 1 184 ? -15.537 -5.908 -7.691 1.00 82.88 184 VAL A CA 1
ATOM 1539 C C . VAL A 1 184 ? -15.587 -4.392 -7.569 1.00 82.88 184 VAL A C 1
ATOM 1541 O O . VAL A 1 184 ? -14.778 -3.687 -8.172 1.00 82.88 184 VAL A O 1
ATOM 1544 N N . SER A 1 185 ? -16.500 -3.892 -6.740 1.00 89.75 185 SER A N 1
ATOM 1545 C CA . SER A 1 185 ? -16.558 -2.474 -6.380 1.00 89.75 185 SER A CA 1
ATOM 1546 C C . SER A 1 185 ? -15.233 -1.998 -5.768 1.00 89.75 185 SER A C 1
ATOM 1548 O O . SER A 1 185 ? -14.663 -2.674 -4.909 1.00 89.75 185 SER A O 1
ATOM 1550 N N . HIS A 1 186 ? -14.774 -0.800 -6.148 1.00 89.19 186 HIS A N 1
ATOM 1551 C CA . HIS A 1 186 ? -13.626 -0.148 -5.504 1.00 89.19 186 HIS A CA 1
ATOM 1552 C C . HIS A 1 186 ? -13.836 0.011 -3.991 1.00 89.19 186 HIS A C 1
ATOM 1554 O O . HIS A 1 186 ? -12.890 -0.164 -3.230 1.00 89.19 186 HIS A O 1
ATOM 1560 N N . HIS A 1 187 ? -15.077 0.235 -3.546 1.00 93.88 187 HIS A N 1
ATOM 1561 C CA . HIS A 1 187 ? -15.426 0.317 -2.127 1.00 93.88 187 HIS A CA 1
ATOM 1562 C C . HIS A 1 187 ? -15.073 -0.969 -1.374 1.00 93.88 187 HIS A C 1
ATOM 1564 O O . HIS A 1 187 ? -14.525 -0.915 -0.277 1.00 93.88 187 HIS A O 1
ATOM 1570 N N . GLU A 1 188 ? -15.349 -2.129 -1.981 1.00 94.56 188 GLU A N 1
ATOM 1571 C CA . GLU A 1 188 ? -15.047 -3.424 -1.372 1.00 94.56 188 GLU A CA 1
ATOM 1572 C C . GLU A 1 188 ? -13.537 -3.671 -1.340 1.00 94.56 188 GLU A C 1
ATOM 1574 O O . GLU A 1 188 ? -13.011 -4.044 -0.295 1.00 94.56 188 GLU A O 1
ATOM 1579 N N . LYS A 1 189 ? -12.814 -3.362 -2.427 1.00 95.19 189 LYS A N 1
ATOM 1580 C CA . LYS A 1 189 ? -11.342 -3.447 -2.443 1.00 95.19 189 LYS A CA 1
ATOM 1581 C C . LYS A 1 189 ? -10.718 -2.595 -1.333 1.00 95.19 189 LYS A C 1
ATOM 1583 O O . LYS A 1 189 ? -9.858 -3.086 -0.606 1.00 95.19 189 LYS A O 1
ATOM 1588 N N . ILE A 1 190 ? -11.169 -1.346 -1.175 1.00 96.56 190 ILE A N 1
ATOM 1589 C CA . ILE A 1 190 ? -10.668 -0.438 -0.133 1.00 96.56 190 ILE A CA 1
ATOM 1590 C C . ILE A 1 190 ? -10.990 -0.987 1.260 1.00 96.56 190 ILE A C 1
ATOM 1592 O O . ILE A 1 190 ? -10.095 -1.056 2.098 1.00 96.56 190 ILE A O 1
ATOM 1596 N N . ALA A 1 191 ? -12.221 -1.447 1.499 1.00 97.06 191 ALA A N 1
ATOM 1597 C CA . ALA A 1 191 ? -12.624 -2.019 2.783 1.00 97.06 191 ALA A CA 1
ATOM 1598 C C . ALA A 1 191 ? -11.775 -3.244 3.180 1.00 97.06 191 ALA A C 1
ATOM 1600 O O . ALA A 1 191 ? -11.339 -3.356 4.328 1.00 97.06 191 ALA A O 1
ATOM 1601 N N . VAL A 1 192 ? -11.491 -4.153 2.242 1.00 97.19 192 VAL A N 1
ATOM 1602 C CA . VAL A 1 192 ? -10.646 -5.329 2.516 1.00 97.19 192 VAL A CA 1
ATOM 1603 C C . VAL A 1 192 ? -9.190 -4.920 2.757 1.00 97.19 192 VAL A C 1
ATOM 1605 O O . VAL A 1 192 ? -8.531 -5.455 3.649 1.00 97.19 192 VAL A O 1
ATOM 1608 N N . VAL A 1 193 ? -8.687 -3.929 2.021 1.00 97.69 193 VAL A N 1
ATOM 1609 C CA . VAL A 1 193 ? -7.338 -3.385 2.223 1.00 97.69 193 VAL A CA 1
ATOM 1610 C C . VAL A 1 193 ? -7.185 -2.687 3.572 1.00 97.69 193 VAL A C 1
ATOM 1612 O O . VAL A 1 193 ? -6.180 -2.912 4.249 1.00 97.69 193 VAL A O 1
ATOM 1615 N N . MET A 1 194 ? -8.202 -1.954 4.030 1.00 97.81 194 MET A N 1
ATOM 1616 C CA . MET A 1 194 ? -8.242 -1.423 5.396 1.00 97.81 194 MET A CA 1
ATOM 1617 C C . MET A 1 194 ? -8.124 -2.544 6.430 1.00 97.81 194 MET A C 1
ATOM 1619 O O . MET A 1 194 ? -7.330 -2.438 7.368 1.00 97.81 194 MET A O 1
ATOM 1623 N N . LYS A 1 195 ? -8.837 -3.660 6.220 1.00 97.75 195 LYS A N 1
ATOM 1624 C CA . LYS A 1 195 ? -8.737 -4.812 7.120 1.00 97.75 195 LYS A CA 1
ATOM 1625 C C . LYS A 1 195 ? -7.345 -5.435 7.134 1.00 97.75 195 LYS A C 1
ATOM 1627 O O . LYS A 1 195 ? -6.836 -5.783 8.198 1.00 97.75 195 LYS A O 1
ATOM 1632 N N . ALA A 1 196 ? -6.721 -5.583 5.971 1.00 98.00 196 ALA A N 1
ATOM 1633 C CA . ALA A 1 196 ? -5.372 -6.130 5.875 1.00 98.00 196 ALA A CA 1
ATOM 1634 C C . ALA A 1 196 ? -4.342 -5.260 6.610 1.00 98.00 196 ALA A C 1
ATOM 1636 O O . ALA A 1 196 ? -3.450 -5.802 7.276 1.00 98.00 196 ALA A O 1
ATOM 1637 N N . VAL A 1 197 ? -4.478 -3.929 6.527 1.00 97.12 197 VAL A N 1
ATOM 1638 C CA . VAL A 1 197 ? -3.658 -3.001 7.318 1.00 97.12 197 VAL A CA 1
ATOM 1639 C C . VAL A 1 197 ? -3.874 -3.262 8.802 1.00 97.12 197 VAL A C 1
ATOM 1641 O O . VAL A 1 197 ? -2.904 -3.558 9.486 1.00 97.12 197 VAL A O 1
ATOM 1644 N N . GLU A 1 198 ? -5.116 -3.276 9.289 1.00 95.50 198 GLU A N 1
ATOM 1645 C CA . GLU A 1 198 ? -5.407 -3.557 10.703 1.00 95.50 198 GLU A CA 1
ATOM 1646 C C . GLU A 1 198 ? -4.795 -4.867 11.209 1.00 95.50 198 GLU A C 1
ATOM 1648 O O . GLU A 1 198 ? -4.282 -4.932 12.326 1.00 95.50 198 GLU A O 1
ATOM 1653 N N . ILE A 1 199 ? -4.837 -5.932 10.405 1.00 94.31 199 ILE A N 1
ATOM 1654 C CA . ILE A 1 199 ? -4.279 -7.230 10.800 1.00 94.31 199 ILE A CA 1
ATOM 1655 C C . ILE A 1 199 ? -2.758 -7.151 10.967 1.00 94.31 199 ILE A C 1
ATOM 1657 O O . ILE A 1 199 ? -2.223 -7.748 11.908 1.00 94.31 199 ILE A O 1
ATOM 1661 N N . THR A 1 200 ? -2.068 -6.439 10.075 1.00 92.81 200 THR A N 1
ATOM 1662 C CA . THR A 1 200 ? -0.598 -6.360 10.055 1.00 92.81 200 THR A CA 1
ATOM 1663 C C . THR A 1 200 ? -0.054 -5.303 10.999 1.00 92.81 200 THR A C 1
ATOM 1665 O O . THR A 1 200 ? 0.822 -5.606 11.804 1.00 92.81 200 THR A O 1
ATOM 1668 N N . SER A 1 201 ? -0.594 -4.087 10.951 1.00 88.56 201 SER A N 1
ATOM 1669 C CA . SER A 1 201 ? -0.156 -2.968 11.786 1.00 88.56 201 SER A CA 1
ATOM 1670 C C . SER A 1 201 ? -0.694 -3.040 13.214 1.00 88.56 201 SER A C 1
ATOM 1672 O O . SER A 1 201 ? -0.100 -2.431 14.093 1.00 88.56 201 SER A O 1
ATOM 1674 N N . LYS A 1 202 ? -1.797 -3.770 13.449 1.00 89.19 202 LYS A N 1
ATOM 1675 C CA . LYS A 1 202 ? -2.606 -3.746 14.688 1.00 89.19 202 LYS A CA 1
ATOM 1676 C C . LYS A 1 202 ? -3.359 -2.439 14.937 1.00 89.19 202 LYS A C 1
ATOM 1678 O O . LYS A 1 202 ? -4.025 -2.326 15.961 1.00 89.19 202 LYS A O 1
ATOM 1683 N N . PHE A 1 203 ? -3.323 -1.502 13.991 1.00 87.69 203 PHE A N 1
ATOM 1684 C CA . PHE A 1 203 ? -3.993 -0.208 14.091 1.00 87.69 203 PHE A CA 1
ATOM 1685 C C . PHE A 1 203 ? -4.962 0.007 12.923 1.00 87.69 203 PHE A C 1
ATOM 1687 O O . PHE A 1 203 ? -4.648 -0.379 11.791 1.00 87.69 203 PHE A O 1
ATOM 1694 N N . PRO A 1 204 ? -6.119 0.646 13.166 1.00 90.19 204 PRO A N 1
ATOM 1695 C CA . PRO A 1 204 ? -7.035 1.029 12.101 1.00 90.19 204 PRO A CA 1
ATOM 1696 C C . PRO A 1 204 ? -6.392 2.026 11.139 1.00 90.19 204 PRO A C 1
ATOM 1698 O O . PRO A 1 204 ? -5.496 2.794 11.495 1.00 90.19 204 PRO A O 1
ATOM 1701 N N . VAL A 1 205 ? -6.878 2.016 9.899 1.00 94.12 205 VAL A N 1
ATOM 1702 C CA . VAL A 1 205 ? -6.510 3.028 8.905 1.00 94.12 205 VAL A CA 1
ATOM 1703 C C . VAL A 1 205 ? -7.033 4.382 9.373 1.00 94.12 205 VAL A C 1
ATOM 1705 O O . VAL A 1 205 ? -8.218 4.525 9.669 1.00 94.12 205 VAL A O 1
ATOM 1708 N N . ARG A 1 206 ? -6.150 5.382 9.427 1.00 93.06 206 ARG A N 1
ATOM 1709 C CA . ARG A 1 206 ? -6.527 6.742 9.836 1.00 93.06 206 ARG A CA 1
ATOM 1710 C C . ARG A 1 206 ? -7.321 7.456 8.747 1.00 93.06 206 ARG A C 1
ATOM 1712 O O . ARG A 1 206 ? -7.141 7.193 7.558 1.00 93.06 206 ARG A O 1
ATOM 1719 N N . GLU A 1 207 ? -8.113 8.446 9.149 1.00 93.81 207 GLU A N 1
ATOM 1720 C CA . GLU A 1 207 ? -8.944 9.249 8.240 1.00 93.81 207 GLU A CA 1
ATOM 1721 C C . GLU A 1 207 ? -8.131 9.886 7.106 1.00 93.81 207 GLU A C 1
ATOM 1723 O O . GLU A 1 207 ? -8.512 9.805 5.939 1.00 93.81 207 GLU A O 1
ATOM 1728 N N . ILE A 1 208 ? -6.951 10.434 7.419 1.00 94.00 208 ILE A N 1
ATOM 1729 C CA . ILE A 1 208 ? -6.050 11.015 6.415 1.00 94.00 208 ILE A CA 1
ATOM 1730 C C . ILE A 1 208 ? -5.534 9.979 5.412 1.00 94.00 208 ILE A C 1
ATOM 1732 O O . ILE A 1 208 ? -5.373 10.289 4.231 1.00 94.00 208 ILE A O 1
ATOM 1736 N N . GLN A 1 209 ? -5.318 8.737 5.850 1.00 96.06 209 GLN A N 1
ATOM 1737 C CA . GLN A 1 209 ? -4.837 7.655 4.993 1.00 96.06 209 GLN A CA 1
ATOM 1738 C C . GLN A 1 209 ? -5.938 7.179 4.048 1.00 96.06 209 GLN A C 1
ATOM 1740 O O . GLN A 1 209 ? -5.687 7.009 2.854 1.00 96.06 209 GLN A O 1
ATOM 1745 N N . LEU A 1 210 ? -7.161 7.026 4.563 1.00 95.62 210 LEU A N 1
ATOM 1746 C CA . LEU A 1 210 ? -8.328 6.658 3.767 1.00 95.62 210 LEU A CA 1
ATOM 1747 C C . LEU A 1 210 ? -8.691 7.755 2.758 1.00 95.62 210 LEU A C 1
ATOM 1749 O O . LEU A 1 210 ? -8.896 7.460 1.582 1.00 95.62 210 LEU A O 1
ATOM 1753 N N . LEU A 1 211 ? -8.705 9.022 3.180 1.00 94.56 211 LEU A N 1
ATOM 1754 C CA . LEU A 1 211 ? -8.965 10.153 2.289 1.00 94.56 211 LEU A CA 1
ATOM 1755 C C . LEU A 1 211 ? -7.896 10.269 1.195 1.00 94.56 211 LEU A C 1
ATOM 1757 O O . LEU A 1 211 ? -8.229 10.444 0.024 1.00 94.56 211 LEU A O 1
ATOM 1761 N N . SER A 1 212 ? -6.619 10.111 1.553 1.00 94.69 212 SER A N 1
ATOM 1762 C CA . SER A 1 212 ? -5.523 10.112 0.577 1.00 94.69 212 SER A CA 1
ATOM 1763 C C . SER A 1 212 ? -5.687 8.991 -0.450 1.00 94.69 212 SER A C 1
ATOM 1765 O O . SER A 1 212 ? -5.545 9.227 -1.649 1.00 94.69 212 SER A O 1
ATOM 1767 N N . LEU A 1 213 ? -6.041 7.784 0.000 1.00 95.31 213 LEU A N 1
ATOM 1768 C CA . LEU A 1 213 ? -6.285 6.638 -0.874 1.00 95.31 213 LEU A CA 1
ATOM 1769 C C . LEU A 1 213 ? -7.479 6.878 -1.813 1.00 95.31 213 LEU A C 1
ATOM 1771 O O . LEU A 1 213 ? -7.371 6.628 -3.012 1.00 95.31 213 LEU A O 1
ATOM 1775 N N . LEU A 1 214 ? -8.587 7.412 -1.290 1.00 93.00 214 LEU A N 1
ATOM 1776 C CA . LEU A 1 214 ? -9.771 7.796 -2.068 1.00 93.00 214 LEU A CA 1
ATOM 1777 C C . LEU A 1 214 ? -9.427 8.792 -3.175 1.00 93.00 214 LEU A C 1
ATOM 1779 O O . LEU A 1 214 ? -9.856 8.624 -4.320 1.00 93.00 214 LEU A O 1
ATOM 1783 N N . ILE A 1 215 ? -8.638 9.815 -2.841 1.00 91.56 215 ILE A N 1
ATOM 1784 C CA . ILE A 1 215 ? -8.173 10.806 -3.807 1.00 91.56 215 ILE A CA 1
ATOM 1785 C C . ILE A 1 215 ? -7.280 10.134 -4.852 1.00 91.56 215 ILE A C 1
ATOM 1787 O O . ILE A 1 215 ? -7.471 10.387 -6.035 1.00 91.56 215 ILE A O 1
ATOM 1791 N N . LEU A 1 216 ? -6.342 9.270 -4.470 1.00 92.25 216 LEU A N 1
ATOM 1792 C CA . LEU A 1 216 ? -5.424 8.630 -5.420 1.00 92.25 216 LEU A CA 1
ATOM 1793 C C . LEU A 1 216 ? -6.127 7.659 -6.382 1.00 92.25 216 LEU A C 1
ATOM 1795 O O . LEU A 1 216 ? -5.791 7.636 -7.562 1.00 92.25 216 LEU A O 1
ATOM 1799 N N . ILE A 1 217 ? -7.107 6.883 -5.908 1.00 89.38 217 ILE A N 1
ATOM 1800 C CA . ILE A 1 217 ? -7.819 5.886 -6.730 1.00 89.38 217 ILE A CA 1
ATOM 1801 C C . ILE A 1 217 ? -8.754 6.542 -7.743 1.00 89.38 217 ILE A C 1
ATOM 1803 O O . ILE A 1 217 ? -8.867 6.065 -8.869 1.00 89.38 217 ILE A O 1
ATOM 1807 N N . ASN A 1 218 ? -9.413 7.636 -7.361 1.00 85.31 218 ASN A N 1
ATOM 1808 C CA . ASN A 1 218 ? -10.405 8.303 -8.202 1.00 85.31 218 ASN A CA 1
ATOM 1809 C C . ASN A 1 218 ? -9.788 9.334 -9.163 1.00 85.31 218 ASN A C 1
ATOM 1811 O O . ASN A 1 218 ? -10.406 10.366 -9.443 1.00 85.31 218 ASN A O 1
ATOM 1815 N N . SER A 1 219 ? -8.559 9.116 -9.639 1.00 77.44 219 SER A N 1
ATOM 1816 C CA . SER A 1 219 ? -7.979 9.937 -10.707 1.00 77.44 219 SER A CA 1
ATOM 1817 C C . SER A 1 219 ? -8.660 9.657 -12.051 1.00 77.44 219 SER A C 1
ATOM 1819 O O . SER A 1 219 ? -9.208 8.578 -12.275 1.00 77.44 219 SER A O 1
ATOM 1821 N N . GLU A 1 220 ? -8.685 10.648 -12.948 1.00 68.88 220 GLU A N 1
ATOM 1822 C CA . GLU A 1 220 ? -9.267 10.437 -14.275 1.00 68.88 220 GLU A CA 1
ATOM 1823 C C . GLU A 1 220 ? -8.421 9.431 -15.054 1.00 68.88 220 GLU A C 1
ATOM 1825 O O . GLU A 1 220 ? -7.196 9.391 -14.913 1.00 68.88 220 GLU A O 1
ATOM 1830 N N . GLN A 1 221 ? -9.073 8.625 -15.891 1.00 62.50 221 GLN A N 1
ATOM 1831 C CA . GLN A 1 221 ? -8.414 7.588 -16.674 1.00 62.50 221 GLN A CA 1
ATOM 1832 C C . GLN A 1 221 ? -7.269 8.200 -17.503 1.00 62.50 221 GLN A C 1
ATOM 1834 O O . GLN A 1 221 ? -7.495 9.083 -18.326 1.00 62.50 221 GLN A O 1
ATOM 1839 N N . SER A 1 222 ? -6.041 7.709 -17.300 1.00 63.66 222 SER A N 1
ATOM 1840 C CA . SER A 1 222 ? -4.782 8.222 -17.889 1.00 63.66 222 SER A CA 1
ATOM 1841 C C . SER A 1 222 ? -4.172 9.474 -17.236 1.00 63.66 222 SER A C 1
ATOM 1843 O O . SER A 1 222 ? -3.215 10.028 -17.776 1.00 63.66 222 SER A O 1
ATOM 1845 N N . THR A 1 223 ? -4.657 9.907 -16.070 1.00 75.44 223 THR A N 1
ATOM 1846 C CA . THR A 1 223 ? -4.037 10.984 -15.277 1.00 75.44 223 THR A CA 1
ATOM 1847 C C . THR A 1 223 ? -3.626 10.486 -13.892 1.00 75.44 223 THR A C 1
ATOM 1849 O O . THR A 1 223 ? -4.353 9.740 -13.234 1.00 75.44 223 THR A O 1
ATOM 1852 N N . GLY A 1 224 ? -2.434 10.892 -13.449 1.00 84.94 224 GLY A N 1
ATOM 1853 C CA . GLY A 1 224 ? -1.975 10.700 -12.073 1.00 84.94 224 GLY A CA 1
ATOM 1854 C C . GLY A 1 224 ? -2.385 11.868 -11.172 1.00 84.94 224 GLY A C 1
ATOM 1855 O O . GLY A 1 224 ? -2.812 12.919 -11.651 1.00 84.94 224 GLY A O 1
ATOM 1856 N N . ARG A 1 225 ? -2.223 11.704 -9.856 1.00 89.44 225 ARG A N 1
ATOM 1857 C CA . ARG A 1 225 ? -2.401 12.776 -8.864 1.00 89.44 225 ARG A CA 1
ATOM 1858 C C . ARG A 1 225 ? -1.148 12.925 -8.019 1.00 89.44 225 ARG A C 1
ATOM 1860 O O . ARG A 1 225 ? -0.549 11.930 -7.624 1.00 89.44 225 ARG A O 1
ATOM 1867 N N . LEU A 1 226 ? -0.795 14.170 -7.717 1.00 90.00 226 LEU A N 1
ATOM 1868 C CA . LEU A 1 226 ? 0.235 14.501 -6.741 1.00 90.00 226 LEU A CA 1
ATOM 1869 C C . LEU A 1 226 ? -0.460 14.851 -5.428 1.00 90.00 226 LEU A C 1
ATOM 1871 O O . LEU A 1 226 ? -1.281 15.764 -5.385 1.00 90.00 226 LEU A O 1
ATOM 1875 N N . VAL A 1 227 ? -0.159 14.097 -4.373 1.00 91.00 227 VAL A N 1
ATOM 1876 C CA . VAL A 1 227 ? -0.766 14.281 -3.051 1.00 91.00 227 VAL A CA 1
ATOM 1877 C C . VAL A 1 227 ? 0.338 14.585 -2.050 1.00 91.00 227 VAL A C 1
ATOM 1879 O O . VAL A 1 227 ? 1.261 13.791 -1.873 1.00 91.00 227 VAL A O 1
ATOM 1882 N N . GLN A 1 228 ? 0.239 15.742 -1.398 1.00 91.94 228 GLN A N 1
ATOM 1883 C CA . GLN A 1 228 ? 1.145 16.120 -0.322 1.00 91.94 228 GLN A CA 1
ATOM 1884 C C . GLN A 1 228 ? 0.680 15.466 0.980 1.00 91.94 228 GLN A C 1
ATOM 1886 O O . GLN A 1 228 ? -0.404 15.753 1.480 1.00 91.94 228 GLN A O 1
ATOM 1891 N N . ILE A 1 229 ? 1.514 14.577 1.515 1.00 92.38 229 ILE A N 1
ATOM 1892 C CA . ILE A 1 229 ? 1.273 13.856 2.766 1.00 92.38 229 ILE A CA 1
ATOM 1893 C C . ILE A 1 229 ? 2.422 14.210 3.702 1.00 92.38 229 ILE A C 1
ATOM 1895 O O . ILE A 1 229 ? 3.581 13.953 3.371 1.00 92.38 229 ILE A O 1
ATOM 1899 N N . ASN A 1 230 ? 2.107 14.802 4.852 1.00 89.00 230 ASN A N 1
ATOM 1900 C CA . ASN A 1 230 ? 3.127 15.193 5.819 1.00 89.00 230 ASN A CA 1
ATOM 1901 C C . ASN A 1 230 ? 3.842 13.966 6.408 1.00 89.00 230 ASN A C 1
ATOM 1903 O O . ASN A 1 230 ? 3.276 12.875 6.539 1.00 89.00 230 ASN A O 1
ATOM 1907 N N . THR A 1 231 ? 5.106 14.150 6.787 1.00 85.75 231 THR A N 1
ATOM 1908 C CA . THR A 1 231 ? 5.895 13.117 7.467 1.00 85.75 231 THR A CA 1
ATOM 1909 C C . THR A 1 231 ? 5.197 12.678 8.752 1.00 85.75 231 THR A C 1
ATOM 1911 O O . THR A 1 231 ? 4.736 13.509 9.527 1.00 85.75 231 THR A O 1
ATOM 1914 N N . GLY A 1 232 ? 5.124 11.366 8.984 1.00 85.88 232 GLY A N 1
ATOM 1915 C CA . GLY A 1 232 ? 4.414 10.790 10.131 1.00 85.88 232 GLY A CA 1
ATOM 1916 C C . GLY A 1 232 ? 2.949 10.429 9.859 1.00 85.88 232 GLY A C 1
ATOM 1917 O O . GLY A 1 232 ? 2.367 9.655 10.616 1.00 85.88 232 GLY A O 1
ATOM 1918 N N . GLU A 1 233 ? 2.362 10.846 8.730 1.00 90.12 233 GLU A N 1
ATOM 1919 C CA . GLU A 1 233 ? 0.967 10.499 8.395 1.00 90.12 233 GLU A CA 1
ATOM 1920 C C . GLU A 1 233 ? 0.783 9.059 7.864 1.00 90.12 233 GLU A C 1
ATOM 1922 O O . GLU A 1 233 ? -0.326 8.568 7.640 1.00 90.12 233 GLU A O 1
ATOM 1927 N N . GLY A 1 234 ? 1.880 8.308 7.741 1.00 91.69 234 GLY A N 1
ATOM 1928 C CA . GLY A 1 234 ? 1.866 6.918 7.281 1.00 91.69 234 GLY A CA 1
ATOM 1929 C C . GLY A 1 234 ? 1.775 6.794 5.761 1.00 91.69 234 GLY A C 1
ATOM 1930 O O . GLY A 1 234 ? 1.052 5.942 5.246 1.00 91.69 234 GLY A O 1
ATOM 1931 N N . LYS A 1 235 ? 2.542 7.623 5.041 1.00 93.88 235 LYS A N 1
ATOM 1932 C CA . LYS A 1 235 ? 2.687 7.583 3.576 1.00 93.88 235 LYS A CA 1
ATOM 1933 C C . LYS A 1 235 ? 2.994 6.178 3.050 1.00 93.88 235 LYS A C 1
ATOM 1935 O O . LYS A 1 235 ? 2.358 5.738 2.100 1.00 93.88 235 LYS A O 1
ATOM 1940 N N . THR A 1 236 ? 3.875 5.436 3.725 1.00 93.56 236 THR A N 1
ATOM 1941 C CA . THR A 1 236 ? 4.198 4.041 3.385 1.00 93.56 236 THR A CA 1
ATOM 1942 C C . THR A 1 236 ? 2.961 3.139 3.371 1.00 93.56 236 THR A C 1
ATOM 1944 O O . THR A 1 236 ? 2.797 2.349 2.446 1.00 93.56 236 THR A O 1
ATOM 1947 N N . THR A 1 237 ? 2.055 3.284 4.345 1.00 96.44 237 THR A N 1
ATOM 1948 C CA . THR A 1 237 ? 0.793 2.529 4.390 1.00 96.44 237 THR A CA 1
ATOM 1949 C C . THR A 1 237 ? -0.121 2.922 3.234 1.00 96.44 237 THR A C 1
ATOM 1951 O O . THR A 1 237 ? -0.673 2.049 2.574 1.00 96.44 237 THR A O 1
ATOM 1954 N N . ILE A 1 238 ? -0.247 4.219 2.937 1.00 97.25 238 ILE A N 1
ATOM 1955 C CA . ILE A 1 238 ? -1.067 4.722 1.820 1.00 97.25 238 ILE A CA 1
ATOM 1956 C C . ILE A 1 238 ? -0.571 4.151 0.484 1.00 97.25 238 ILE A C 1
ATOM 1958 O O . ILE A 1 238 ? -1.369 3.633 -0.299 1.00 97.25 238 ILE A O 1
ATOM 1962 N N . VAL A 1 239 ? 0.745 4.186 0.253 1.00 96.94 239 VAL A N 1
ATOM 1963 C CA . VAL A 1 239 ? 1.389 3.617 -0.940 1.00 96.94 239 VAL A CA 1
ATOM 1964 C C . VAL A 1 239 ? 1.145 2.112 -1.026 1.00 96.94 239 VAL A C 1
ATOM 1966 O O . VAL A 1 239 ? 0.776 1.623 -2.090 1.00 96.94 239 VAL A O 1
ATOM 1969 N N . ALA A 1 240 ? 1.287 1.382 0.085 1.00 97.69 240 ALA A N 1
ATOM 1970 C CA . ALA A 1 240 ? 1.060 -0.060 0.110 1.00 97.69 240 ALA A CA 1
ATOM 1971 C C . ALA A 1 240 ? -0.394 -0.430 -0.219 1.00 97.69 240 ALA A C 1
ATOM 1973 O O . ALA A 1 240 ? -0.641 -1.329 -1.025 1.00 97.69 240 ALA A O 1
ATOM 1974 N N . MET A 1 241 ? -1.360 0.294 0.355 1.00 98.12 241 MET A N 1
ATOM 1975 C CA . MET A 1 241 ? -2.781 0.108 0.059 1.00 98.12 241 MET A CA 1
ATOM 1976 C C . MET A 1 241 ? -3.084 0.359 -1.422 1.00 98.12 241 MET A C 1
ATOM 1978 O O . MET A 1 241 ? -3.748 -0.458 -2.060 1.00 98.12 241 MET A O 1
ATOM 1982 N N . LEU A 1 242 ? -2.565 1.454 -1.988 1.00 97.25 242 LEU A N 1
ATOM 1983 C CA . LEU A 1 242 ? -2.752 1.778 -3.403 1.00 97.25 242 LEU A CA 1
ATOM 1984 C C . LEU A 1 242 ? -2.125 0.715 -4.316 1.00 97.25 242 LEU A C 1
ATOM 1986 O O . LEU A 1 242 ? -2.768 0.267 -5.266 1.00 97.25 242 LEU A O 1
ATOM 1990 N N . ALA A 1 243 ? -0.902 0.280 -4.009 1.00 97.75 243 ALA A N 1
ATOM 1991 C CA . ALA A 1 243 ? -0.200 -0.752 -4.763 1.00 97.75 243 ALA A CA 1
ATOM 1992 C C . ALA A 1 243 ? -0.950 -2.091 -4.734 1.00 97.75 243 ALA A C 1
ATOM 1994 O O . ALA A 1 243 ? -1.114 -2.719 -5.778 1.00 97.75 243 ALA A O 1
ATOM 1995 N N . ALA A 1 244 ? -1.471 -2.504 -3.575 1.00 97.75 244 ALA A N 1
ATOM 1996 C CA . ALA A 1 244 ? -2.269 -3.723 -3.462 1.00 97.75 244 ALA A CA 1
ATOM 1997 C C . ALA A 1 244 ? -3.552 -3.646 -4.302 1.00 97.75 244 ALA A C 1
ATOM 1999 O O . ALA A 1 244 ? -3.861 -4.588 -5.024 1.00 97.75 244 ALA A O 1
ATOM 2000 N N . ILE A 1 245 ? -4.273 -2.519 -4.267 1.00 96.12 245 ILE A N 1
ATOM 2001 C CA . ILE A 1 245 ? -5.502 -2.336 -5.059 1.00 96.12 245 ILE A CA 1
ATOM 2002 C C . ILE A 1 245 ? -5.206 -2.415 -6.557 1.00 96.12 245 ILE A C 1
ATOM 2004 O O . ILE A 1 245 ? -5.912 -3.115 -7.281 1.00 96.12 245 ILE A O 1
ATOM 2008 N N . LYS A 1 246 ? -4.141 -1.751 -7.016 1.00 94.56 246 LYS A N 1
ATOM 2009 C CA . LYS A 1 246 ? -3.737 -1.777 -8.427 1.00 94.56 246 LYS A CA 1
ATOM 2010 C C . LYS A 1 246 ? -3.270 -3.169 -8.860 1.00 94.56 246 LYS A C 1
ATOM 2012 O O . LYS A 1 246 ? -3.653 -3.632 -9.929 1.00 94.56 246 LYS A O 1
ATOM 2017 N N . ALA A 1 247 ? -2.545 -3.884 -8.006 1.00 95.50 247 ALA A N 1
ATOM 2018 C CA . ALA A 1 247 ? -2.160 -5.267 -8.272 1.00 95.50 247 ALA A CA 1
ATOM 2019 C C . ALA A 1 247 ? -3.365 -6.228 -8.319 1.00 95.50 247 ALA A C 1
ATOM 2021 O O . ALA A 1 247 ? -3.426 -7.104 -9.180 1.00 95.50 247 ALA A O 1
ATOM 2022 N N . LEU A 1 248 ? -4.370 -6.037 -7.458 1.00 94.31 248 LEU A N 1
ATOM 2023 C CA . LEU A 1 248 ? -5.634 -6.792 -7.499 1.00 94.31 248 LEU A CA 1
ATOM 2024 C C . LEU A 1 248 ? -6.457 -6.518 -8.767 1.00 94.31 248 LEU A C 1
ATOM 2026 O O . LEU A 1 248 ? -7.257 -7.358 -9.170 1.00 94.31 248 LEU A O 1
ATOM 2030 N N . GLU A 1 249 ? -6.254 -5.364 -9.402 1.00 91.81 249 GLU A N 1
ATOM 2031 C CA . GLU A 1 249 ? -6.815 -5.012 -10.715 1.00 91.81 249 GLU A CA 1
ATOM 2032 C C . GLU A 1 249 ? -6.065 -5.670 -11.884 1.00 91.81 249 GLU A C 1
ATOM 2034 O O . GLU A 1 249 ? -6.445 -5.493 -13.038 1.00 91.81 249 GLU A O 1
ATOM 2039 N N . GLY A 1 250 ? -5.031 -6.465 -11.594 1.00 91.56 250 GLY A N 1
ATOM 2040 C CA . GLY A 1 250 ? -4.211 -7.148 -12.590 1.00 91.56 250 GLY A CA 1
ATOM 2041 C C . GLY A 1 250 ? -3.051 -6.305 -13.115 1.00 91.56 250 GLY A C 1
ATOM 2042 O O . GLY A 1 250 ? -2.392 -6.731 -14.062 1.00 91.56 250 GLY A O 1
ATOM 2043 N N . HIS A 1 251 ? -2.792 -5.138 -12.516 1.00 93.25 251 HIS A N 1
ATOM 2044 C CA . HIS A 1 251 ? -1.677 -4.291 -12.914 1.00 93.25 251 HIS A CA 1
ATOM 2045 C C . HIS A 1 251 ? -0.365 -4.705 -12.256 1.00 93.25 251 HIS A C 1
ATOM 2047 O O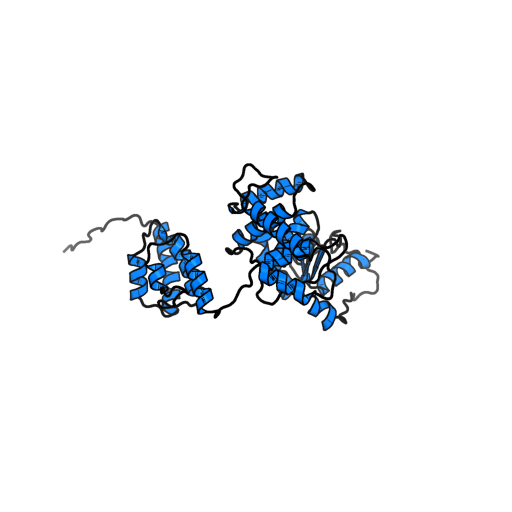 . HIS A 1 251 ? -0.307 -5.102 -11.092 1.00 93.25 251 HIS A O 1
ATOM 2053 N N . HIS A 1 252 ? 0.724 -4.507 -12.984 1.00 96.00 252 HIS A N 1
ATOM 2054 C CA . HIS A 1 252 ? 2.067 -4.571 -12.424 1.00 96.00 252 HIS A CA 1
ATOM 2055 C C . HIS A 1 252 ? 2.447 -3.212 -11.821 1.00 96.00 252 HIS A C 1
ATOM 2057 O O . HIS A 1 252 ? 2.425 -2.196 -12.517 1.00 96.00 252 HIS A O 1
ATOM 2063 N N . VAL A 1 253 ? 2.789 -3.182 -10.527 1.00 97.50 253 VAL A N 1
ATOM 2064 C CA . VAL A 1 253 ? 3.047 -1.927 -9.797 1.00 97.50 253 VAL A CA 1
ATOM 2065 C C . VAL A 1 253 ? 4.531 -1.728 -9.501 1.00 97.50 253 VAL A C 1
ATOM 2067 O O . VAL A 1 253 ? 5.145 -2.531 -8.799 1.00 97.50 253 VAL A O 1
ATOM 2070 N N . ASP A 1 254 ? 5.098 -0.633 -9.993 1.00 97.31 254 ASP A N 1
ATOM 2071 C CA . ASP A 1 254 ? 6.459 -0.193 -9.691 1.00 97.31 254 ASP A CA 1
ATOM 2072 C C . ASP A 1 254 ? 6.396 0.945 -8.654 1.00 97.31 254 ASP A C 1
ATOM 2074 O O . ASP A 1 254 ? 5.915 2.045 -8.938 1.00 97.31 254 ASP A O 1
ATOM 2078 N N . VAL A 1 255 ? 6.837 0.679 -7.423 1.00 97.38 255 VAL A N 1
ATOM 2079 C CA . VAL A 1 255 ? 6.909 1.682 -6.351 1.00 97.38 255 VAL A CA 1
ATOM 2080 C C . VAL A 1 255 ? 8.301 2.296 -6.349 1.00 97.38 255 VAL A C 1
ATOM 2082 O O . VAL A 1 255 ? 9.287 1.643 -6.002 1.00 97.38 255 VAL A O 1
ATOM 2085 N N . VAL A 1 256 ? 8.378 3.556 -6.757 1.00 95.38 256 VAL A N 1
ATOM 2086 C CA . VAL A 1 256 ? 9.629 4.283 -6.937 1.00 95.38 256 VAL A CA 1
ATOM 2087 C C . VAL A 1 256 ? 9.941 5.083 -5.680 1.00 95.38 256 VAL A C 1
ATOM 2089 O O . VAL A 1 256 ? 9.123 5.883 -5.241 1.00 95.38 256 VAL A O 1
ATOM 2092 N N . THR A 1 257 ? 11.121 4.871 -5.112 1.00 92.19 257 THR A N 1
ATOM 2093 C CA . THR A 1 257 ? 11.653 5.605 -3.961 1.00 92.19 257 THR A CA 1
ATOM 2094 C C . THR A 1 257 ? 12.852 6.453 -4.385 1.00 92.19 257 THR A C 1
ATOM 2096 O O . THR A 1 257 ? 13.454 6.225 -5.440 1.00 92.19 257 THR A O 1
ATOM 2099 N N . SER A 1 258 ? 13.240 7.410 -3.543 1.00 84.75 258 SER A N 1
ATOM 2100 C CA . SER A 1 258 ? 14.427 8.246 -3.762 1.00 84.75 258 SER A CA 1
ATOM 2101 C C . SER A 1 258 ? 15.728 7.435 -3.721 1.00 84.75 258 SER A C 1
ATOM 2103 O O . SER A 1 258 ? 16.649 7.709 -4.489 1.00 84.75 258 SER A O 1
ATOM 2105 N N . SER A 1 259 ? 15.801 6.390 -2.882 1.00 85.44 259 SER A N 1
ATOM 2106 C CA . SER A 1 259 ? 17.030 5.608 -2.702 1.00 85.44 259 SER A CA 1
ATOM 2107 C C . SER A 1 259 ? 16.823 4.085 -2.558 1.00 85.44 259 SER A C 1
ATOM 2109 O O . SER A 1 259 ? 15.758 3.638 -2.103 1.00 85.44 259 SER A O 1
ATOM 2111 N N . PRO A 1 260 ? 17.832 3.255 -2.914 1.00 84.12 260 PRO A N 1
ATOM 2112 C CA . PRO A 1 260 ? 17.770 1.798 -2.749 1.00 84.12 260 PRO A CA 1
ATOM 2113 C C . PRO A 1 260 ? 17.703 1.357 -1.281 1.00 84.12 260 PRO A C 1
ATOM 2115 O O . PRO A 1 260 ? 17.126 0.310 -0.965 1.00 84.12 260 PRO A O 1
ATOM 2118 N N . GLU A 1 261 ? 18.286 2.155 -0.384 1.00 86.19 261 GLU A N 1
ATOM 2119 C CA . GLU A 1 261 ? 18.298 1.924 1.063 1.00 86.19 261 GLU A CA 1
ATOM 2120 C C . GLU A 1 261 ? 16.894 2.020 1.668 1.00 86.19 261 GLU A C 1
ATOM 2122 O O . GLU A 1 261 ? 16.649 1.418 2.710 1.00 86.19 261 GLU A O 1
ATOM 2127 N N . LEU A 1 262 ? 15.962 2.711 1.004 1.00 86.75 262 LEU A N 1
ATOM 2128 C CA . LEU A 1 262 ? 14.545 2.733 1.370 1.00 86.75 262 LEU A CA 1
ATOM 2129 C C . LEU A 1 262 ? 13.770 1.587 0.709 1.00 86.75 262 LEU A C 1
ATOM 2131 O O . LEU A 1 262 ? 13.002 0.894 1.380 1.00 86.75 262 LEU A O 1
ATOM 2135 N N . ALA A 1 263 ? 14.009 1.333 -0.581 1.00 90.38 263 ALA A N 1
ATOM 2136 C CA . ALA A 1 263 ? 13.249 0.363 -1.371 1.00 90.38 263 ALA A CA 1
ATOM 2137 C C . ALA A 1 263 ? 13.277 -1.061 -0.791 1.00 90.38 263 ALA A C 1
ATOM 2139 O O . ALA A 1 263 ? 12.233 -1.694 -0.595 1.00 90.38 263 ALA A O 1
ATOM 2140 N N . LYS A 1 264 ? 14.475 -1.590 -0.508 1.00 92.56 264 LYS A N 1
ATOM 2141 C CA . LYS A 1 264 ? 14.619 -2.984 -0.062 1.00 92.56 264 LYS A CA 1
ATOM 2142 C C . LYS A 1 264 ? 13.980 -3.219 1.314 1.00 92.56 264 LYS A C 1
ATOM 2144 O O . LYS A 1 264 ? 13.150 -4.127 1.404 1.00 92.56 264 LYS A O 1
ATOM 2149 N N . PRO A 1 265 ? 14.281 -2.436 2.368 1.00 93.12 265 PRO A N 1
ATOM 2150 C CA . PRO A 1 265 ? 13.627 -2.605 3.665 1.00 93.12 265 PRO A CA 1
ATOM 2151 C C . PRO A 1 265 ? 12.106 -2.477 3.595 1.00 93.12 265 PRO A C 1
ATOM 2153 O O . PRO A 1 265 ? 11.416 -3.315 4.174 1.00 93.12 265 PRO A O 1
ATOM 2156 N N . GLN A 1 266 ? 11.580 -1.509 2.836 1.00 93.25 266 GLN A N 1
ATOM 2157 C CA . GLN A 1 266 ? 10.134 -1.342 2.668 1.00 93.25 266 GLN A CA 1
ATOM 2158 C C . GLN A 1 266 ? 9.486 -2.574 2.022 1.00 93.25 266 GLN A C 1
ATOM 2160 O O . GLN A 1 266 ? 8.478 -3.070 2.527 1.00 93.25 266 GLN A O 1
ATOM 2165 N N . SER A 1 267 ? 10.088 -3.128 0.962 1.00 94.06 267 SER A N 1
ATOM 2166 C CA . SER A 1 267 ? 9.575 -4.343 0.307 1.00 94.06 267 SER A CA 1
ATOM 2167 C C . SER A 1 267 ? 9.527 -5.554 1.249 1.00 94.06 267 SER A C 1
ATOM 2169 O O . SER A 1 267 ? 8.588 -6.348 1.200 1.00 94.06 267 SER A O 1
ATOM 2171 N N . ILE A 1 268 ? 10.516 -5.682 2.141 1.00 94.69 268 ILE A N 1
ATOM 2172 C CA . ILE A 1 268 ? 10.591 -6.767 3.125 1.00 94.69 268 ILE A CA 1
ATOM 2173 C C . ILE A 1 268 ? 9.547 -6.553 4.222 1.00 94.69 268 ILE A C 1
ATOM 2175 O O . ILE A 1 268 ? 8.826 -7.489 4.563 1.00 94.69 268 ILE A O 1
ATOM 2179 N N . GLN A 1 269 ? 9.441 -5.330 4.745 1.00 94.25 269 GLN A N 1
ATOM 2180 C CA . GLN A 1 269 ? 8.491 -4.970 5.797 1.00 94.25 269 GLN A CA 1
ATOM 2181 C C . GLN A 1 269 ? 7.038 -5.184 5.351 1.00 94.25 269 GLN A C 1
ATOM 2183 O O . GLN A 1 269 ? 6.224 -5.696 6.114 1.00 94.25 269 GLN A O 1
ATOM 2188 N N . LEU A 1 270 ? 6.708 -4.825 4.110 1.00 96.62 270 LEU A N 1
ATOM 2189 C CA . LEU A 1 270 ? 5.347 -4.921 3.572 1.00 96.62 270 LEU A CA 1
ATOM 2190 C C . LEU A 1 270 ? 5.009 -6.305 3.007 1.00 96.62 270 LEU A C 1
ATOM 2192 O O . LEU A 1 270 ? 3.892 -6.527 2.537 1.00 96.62 270 LEU A O 1
ATOM 2196 N N . LYS A 1 271 ? 5.943 -7.260 3.066 1.00 97.19 271 LYS A N 1
ATOM 2197 C CA . LYS A 1 271 ? 5.741 -8.607 2.531 1.00 97.19 271 LYS A CA 1
ATOM 2198 C C . LYS A 1 271 ? 4.536 -9.303 3.154 1.00 97.19 271 LYS A C 1
ATOM 2200 O O . LYS A 1 271 ? 3.713 -9.840 2.420 1.00 97.19 271 LYS A O 1
ATOM 2205 N N . GLU A 1 272 ? 4.408 -9.259 4.478 1.00 96.75 272 GLU A N 1
ATOM 2206 C CA . GLU A 1 272 ? 3.278 -9.882 5.178 1.00 96.75 272 GLU A CA 1
ATOM 2207 C C . GLU A 1 272 ? 1.946 -9.248 4.772 1.00 96.75 272 GLU A C 1
ATOM 2209 O O . GLU A 1 272 ? 0.964 -9.959 4.585 1.00 96.75 272 GLU A O 1
ATOM 2214 N N . PHE A 1 273 ? 1.923 -7.930 4.554 1.00 98.19 273 PHE A N 1
ATOM 2215 C CA . PHE A 1 273 ? 0.742 -7.215 4.079 1.00 98.19 273 PHE A CA 1
ATOM 2216 C C . PHE A 1 273 ? 0.294 -7.694 2.694 1.00 98.19 273 PHE A C 1
ATOM 2218 O O . PHE A 1 273 ? -0.862 -8.092 2.542 1.00 98.19 273 PHE A O 1
ATOM 2225 N N . TYR A 1 274 ? 1.197 -7.741 1.711 1.00 98.50 274 TYR A N 1
ATOM 2226 C CA . TYR A 1 274 ? 0.862 -8.199 0.356 1.00 98.50 274 TYR A CA 1
ATOM 2227 C C . TYR A 1 274 ? 0.505 -9.692 0.295 1.00 98.50 274 TYR A C 1
ATOM 2229 O O . TYR A 1 274 ? -0.377 -10.092 -0.467 1.00 98.50 274 TYR A O 1
ATOM 2237 N N . GLN A 1 275 ? 1.121 -10.523 1.140 1.00 97.88 275 GLN A N 1
ATOM 2238 C CA . GLN A 1 275 ? 0.834 -11.960 1.205 1.00 97.88 275 GLN A CA 1
ATOM 2239 C C . GLN A 1 275 ? -0.600 -12.283 1.644 1.00 97.88 275 GLN A C 1
ATOM 2241 O O . GLN A 1 275 ? -1.120 -13.337 1.269 1.00 97.88 275 GLN A O 1
ATOM 2246 N N . GLN A 1 276 ? -1.272 -11.386 2.377 1.00 98.19 276 GLN A N 1
ATOM 2247 C CA . GLN A 1 276 ? -2.697 -11.554 2.695 1.00 98.19 276 GLN A CA 1
ATOM 2248 C C . GLN A 1 276 ? -3.569 -11.593 1.434 1.00 98.19 276 GLN A C 1
ATOM 2250 O O . GLN A 1 276 ? -4.617 -12.226 1.435 1.00 98.19 276 GLN A O 1
ATOM 2255 N N . PHE A 1 277 ? -3.109 -10.973 0.348 1.00 97.94 277 PHE A N 1
ATOM 2256 C CA . PHE A 1 277 ? -3.785 -10.925 -0.946 1.00 97.94 277 PHE A CA 1
ATOM 2257 C C . PHE A 1 277 ? -3.223 -11.933 -1.953 1.00 97.94 277 PHE A C 1
ATOM 2259 O O . PHE A 1 277 ? -3.478 -11.828 -3.150 1.00 97.94 277 PHE A O 1
ATOM 2266 N N . ASN A 1 278 ? -2.393 -12.891 -1.528 1.00 97.38 278 ASN A N 1
ATOM 2267 C CA . ASN A 1 278 ? -1.670 -13.765 -2.460 1.00 97.38 278 ASN A CA 1
ATOM 2268 C C . ASN A 1 278 ? -0.923 -12.962 -3.551 1.00 97.38 278 ASN A C 1
ATOM 2270 O O . ASN A 1 278 ? -0.890 -13.378 -4.715 1.00 97.38 278 ASN A O 1
ATOM 2274 N N . LEU A 1 279 ? -0.403 -11.786 -3.177 1.00 98.06 279 LEU A N 1
ATOM 2275 C CA . LEU A 1 279 ? 0.417 -10.923 -4.017 1.00 98.06 279 LEU A CA 1
ATOM 2276 C C . LEU A 1 279 ? 1.883 -11.065 -3.620 1.00 98.06 279 LEU A C 1
ATOM 2278 O O . LEU A 1 279 ? 2.234 -11.299 -2.459 1.00 98.06 279 LEU A O 1
ATOM 2282 N N . THR A 1 280 ? 2.745 -10.915 -4.610 1.00 98.00 280 THR A N 1
ATOM 2283 C CA . THR A 1 280 ? 4.193 -11.010 -4.480 1.00 98.00 280 THR A CA 1
ATOM 2284 C C . THR A 1 280 ? 4.822 -9.623 -4.520 1.00 98.00 280 THR A C 1
ATOM 2286 O O . THR A 1 280 ? 4.411 -8.752 -5.283 1.00 98.00 280 THR A O 1
ATOM 2289 N N . VAL A 1 281 ? 5.842 -9.416 -3.686 1.00 98.19 281 VAL A N 1
ATOM 2290 C CA . VAL A 1 281 ? 6.601 -8.166 -3.628 1.00 98.19 281 VAL A CA 1
ATOM 2291 C C . VAL A 1 281 ? 8.095 -8.452 -3.739 1.00 98.19 281 VAL A C 1
ATOM 2293 O O . VAL A 1 281 ? 8.591 -9.435 -3.178 1.00 98.19 281 VAL A O 1
ATOM 2296 N N . SER A 1 282 ? 8.816 -7.603 -4.462 1.00 97.38 282 SER A N 1
ATOM 2297 C CA . SER A 1 282 ? 10.273 -7.645 -4.584 1.00 97.38 282 SER A CA 1
ATOM 2298 C C . SER A 1 282 ? 10.863 -6.231 -4.621 1.00 97.38 282 SER A C 1
ATOM 2300 O O . SER A 1 282 ? 10.158 -5.242 -4.408 1.00 97.38 282 SER A O 1
ATOM 2302 N N . HIS A 1 283 ? 12.168 -6.129 -4.877 1.00 96.31 283 HIS A N 1
ATOM 2303 C CA . HIS A 1 283 ? 12.835 -4.857 -5.126 1.00 96.31 283 HIS A CA 1
ATOM 2304 C C . HIS A 1 283 ? 13.798 -4.953 -6.312 1.00 96.31 283 HIS A C 1
ATOM 2306 O O . HIS A 1 283 ? 14.205 -6.062 -6.661 1.00 96.31 283 HIS A O 1
ATOM 2312 N N . ASN A 1 284 ? 14.213 -3.824 -6.894 1.00 94.12 284 ASN A N 1
ATOM 2313 C CA . ASN A 1 284 ? 15.140 -3.775 -8.038 1.00 94.12 284 ASN A CA 1
ATOM 2314 C C . ASN A 1 284 ? 16.620 -3.515 -7.674 1.00 94.12 284 ASN A C 1
ATOM 2316 O O . ASN A 1 284 ? 17.495 -3.710 -8.509 1.00 94.12 284 ASN A O 1
ATOM 2320 N N . GLY A 1 285 ? 16.931 -3.174 -6.416 1.00 90.75 285 GLY A N 1
ATOM 2321 C CA . GLY A 1 285 ? 18.315 -2.932 -5.971 1.00 90.75 285 GLY A CA 1
ATOM 2322 C C . GLY A 1 285 ? 19.233 -4.167 -6.043 1.00 90.75 285 GLY A C 1
ATOM 2323 O O . GLY A 1 285 ? 18.815 -5.260 -6.420 1.00 90.75 285 GLY A O 1
ATOM 2324 N N . LYS A 1 286 ? 20.506 -4.050 -5.653 1.00 87.88 286 LYS A N 1
ATOM 2325 C CA . LYS A 1 286 ? 21.446 -5.193 -5.688 1.00 87.88 286 LYS A CA 1
ATOM 2326 C C . LYS A 1 286 ? 21.007 -6.333 -4.758 1.00 87.88 286 LYS A C 1
ATOM 2328 O O . LYS A 1 286 ? 20.718 -6.110 -3.583 1.00 87.88 286 LYS A O 1
ATOM 2333 N N . ASP A 1 287 ? 21.006 -7.559 -5.279 1.00 90.69 287 ASP A N 1
ATOM 2334 C CA . ASP A 1 287 ? 20.665 -8.767 -4.524 1.00 90.69 287 ASP A CA 1
ATOM 2335 C C . ASP A 1 287 ? 21.356 -10.018 -5.094 1.00 90.69 287 ASP A C 1
ATOM 2337 O O . ASP A 1 287 ? 21.895 -9.985 -6.200 1.00 90.69 287 ASP A O 1
ATOM 2341 N N . LEU A 1 288 ? 21.327 -11.114 -4.331 1.00 88.94 288 LEU A N 1
ATOM 2342 C CA . LEU A 1 288 ? 21.751 -12.449 -4.752 1.00 88.94 288 LEU A CA 1
ATOM 2343 C C . LEU A 1 288 ? 20.774 -13.062 -5.763 1.00 88.94 288 LEU A C 1
ATOM 2345 O O . LEU A 1 288 ? 21.184 -13.843 -6.619 1.00 88.94 288 LEU A O 1
ATOM 2349 N N . VAL A 1 289 ? 19.483 -12.733 -5.650 1.00 90.56 289 VAL A N 1
ATOM 2350 C CA . VAL A 1 289 ? 18.455 -13.202 -6.586 1.00 90.56 289 VAL A CA 1
ATOM 2351 C C . VAL A 1 289 ? 18.528 -12.401 -7.883 1.00 90.56 289 VAL A C 1
ATOM 2353 O O . VAL A 1 289 ? 18.539 -11.165 -7.865 1.00 90.56 289 VAL A O 1
ATOM 2356 N N . ASP A 1 290 ? 18.510 -13.115 -9.010 1.00 93.44 290 ASP A N 1
ATOM 2357 C CA . ASP A 1 290 ? 18.493 -12.515 -10.343 1.00 93.44 290 ASP A CA 1
ATOM 2358 C C . ASP A 1 290 ? 17.360 -11.481 -10.460 1.00 93.44 290 ASP A C 1
ATOM 2360 O O . ASP A 1 290 ? 16.209 -11.720 -10.078 1.00 93.44 290 ASP A O 1
ATOM 2364 N N . ILE A 1 291 ? 17.710 -10.309 -10.984 1.00 94.50 291 ILE A N 1
ATOM 2365 C CA . ILE A 1 291 ? 16.795 -9.197 -11.215 1.00 94.50 291 ILE A CA 1
ATOM 2366 C C . ILE A 1 291 ? 15.598 -9.605 -12.088 1.00 94.50 291 ILE A C 1
ATOM 2368 O O . ILE A 1 291 ? 14.473 -9.199 -11.797 1.00 94.50 291 ILE A O 1
ATOM 2372 N N . LYS A 1 292 ? 15.793 -10.498 -13.068 1.00 94.44 292 LYS A N 1
ATOM 2373 C CA . LYS A 1 292 ? 14.718 -10.992 -13.945 1.00 94.44 292 LYS A CA 1
ATOM 2374 C C . LYS A 1 292 ? 13.629 -11.716 -13.166 1.00 94.44 292 LYS A C 1
ATOM 2376 O O . LYS A 1 292 ? 12.445 -11.520 -13.424 1.00 94.44 292 LYS A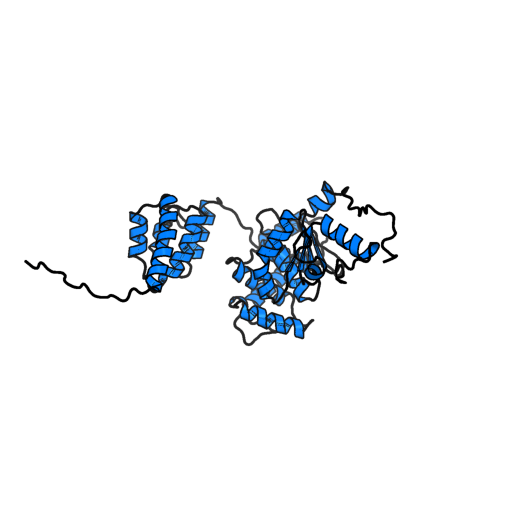 O 1
ATOM 2381 N N . ILE A 1 293 ? 14.032 -12.534 -12.190 1.00 95.62 293 ILE A N 1
ATOM 2382 C CA . ILE A 1 293 ? 13.102 -13.251 -11.311 1.00 95.62 293 ILE A CA 1
ATOM 2383 C C . ILE A 1 293 ? 12.372 -12.243 -10.427 1.00 95.62 293 ILE A C 1
ATOM 2385 O O . ILE A 1 293 ? 11.162 -12.342 -10.253 1.00 95.62 293 ILE A O 1
ATOM 2389 N N . ARG A 1 294 ? 13.069 -11.230 -9.905 1.00 95.62 294 ARG A N 1
ATOM 2390 C CA . ARG A 1 294 ? 12.448 -10.207 -9.051 1.00 95.62 294 ARG A CA 1
ATOM 2391 C C . ARG A 1 294 ? 11.385 -9.395 -9.792 1.00 95.62 294 ARG A C 1
ATOM 2393 O O . ARG A 1 294 ? 10.336 -9.139 -9.206 1.00 95.62 294 ARG A O 1
ATOM 2400 N N . TYR A 1 295 ? 11.584 -9.091 -11.073 1.00 96.62 295 TYR A N 1
ATOM 2401 C CA . TYR A 1 295 ? 10.582 -8.410 -11.903 1.00 96.62 295 TYR A CA 1
ATOM 2402 C C . TYR A 1 295 ? 9.328 -9.243 -12.225 1.00 96.62 295 TYR A C 1
ATOM 2404 O O . TYR A 1 295 ? 8.360 -8.687 -12.744 1.00 96.62 295 TYR A O 1
ATOM 2412 N N . THR A 1 296 ? 9.293 -10.539 -11.877 1.00 96.19 296 THR A N 1
ATOM 2413 C CA . THR A 1 296 ? 8.055 -11.345 -11.943 1.00 96.19 296 THR A CA 1
ATOM 2414 C C . THR A 1 296 ? 7.063 -11.031 -10.826 1.00 96.19 296 THR A C 1
ATOM 2416 O O . THR A 1 296 ? 5.912 -11.445 -10.922 1.00 96.19 296 THR A O 1
ATOM 2419 N N . ALA A 1 297 ? 7.490 -10.317 -9.778 1.00 97.38 297 ALA A N 1
ATOM 2420 C CA . ALA A 1 297 ? 6.619 -9.966 -8.667 1.00 97.38 297 ALA A CA 1
ATOM 2421 C C . ALA A 1 297 ? 5.496 -9.009 -9.098 1.00 97.38 297 ALA A C 1
ATOM 2423 O O . ALA A 1 297 ? 5.687 -8.173 -9.980 1.00 97.38 297 ALA A O 1
ATOM 2424 N N . ASP A 1 298 ? 4.342 -9.076 -8.440 1.00 97.62 298 ASP A N 1
ATOM 2425 C CA . ASP A 1 298 ? 3.217 -8.172 -8.703 1.00 97.62 298 ASP A CA 1
ATOM 2426 C C . ASP A 1 298 ? 3.625 -6.714 -8.414 1.00 97.62 298 ASP A C 1
ATOM 2428 O O . ASP A 1 298 ? 3.438 -5.825 -9.255 1.00 97.62 298 ASP A O 1
ATOM 2432 N N . ILE A 1 299 ? 4.296 -6.497 -7.276 1.00 98.38 299 ILE A N 1
ATOM 2433 C CA . ILE A 1 299 ? 4.828 -5.202 -6.841 1.00 98.38 299 ILE A CA 1
ATOM 2434 C C . ILE A 1 299 ? 6.360 -5.232 -6.779 1.00 98.38 299 ILE A C 1
ATOM 2436 O O . ILE A 1 299 ? 6.951 -6.124 -6.168 1.00 98.38 299 ILE A O 1
ATOM 2440 N N . VAL A 1 300 ? 7.018 -4.225 -7.354 1.00 98.00 300 VAL A N 1
ATOM 2441 C CA . VAL A 1 300 ? 8.478 -4.054 -7.288 1.00 98.00 300 VAL A CA 1
ATOM 2442 C C . VAL A 1 300 ? 8.794 -2.693 -6.678 1.00 98.00 300 VAL A C 1
ATOM 2444 O O . VAL A 1 300 ? 8.375 -1.672 -7.210 1.00 98.00 300 VAL A O 1
ATOM 2447 N N . TYR A 1 301 ? 9.542 -2.668 -5.577 1.00 97.88 301 TYR A N 1
ATOM 2448 C CA . TYR A 1 301 ? 10.067 -1.434 -4.983 1.00 97.88 301 TYR A CA 1
ATOM 2449 C C . TYR A 1 301 ? 11.446 -1.105 -5.546 1.00 97.88 301 TYR A C 1
ATOM 2451 O O . TYR A 1 301 ? 12.267 -1.997 -5.768 1.00 97.88 301 TYR 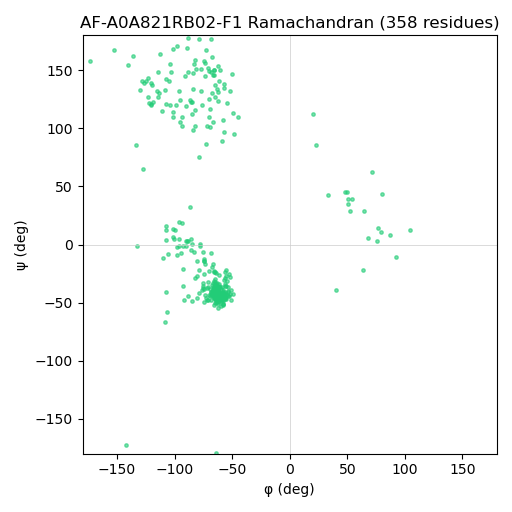A O 1
ATOM 2459 N N . GLY A 1 302 ? 11.767 0.166 -5.724 1.00 95.75 302 GLY A N 1
ATOM 2460 C CA . GLY A 1 302 ? 13.072 0.485 -6.273 1.00 95.75 302 GLY A CA 1
ATOM 2461 C C . GLY A 1 302 ? 13.430 1.944 -6.312 1.00 95.75 302 GLY A C 1
ATOM 2462 O O . GLY A 1 302 ? 12.558 2.802 -6.360 1.00 95.75 302 GLY A O 1
ATOM 2463 N N . ALA A 1 303 ? 14.730 2.213 -6.363 1.00 93.00 303 ALA A N 1
ATOM 2464 C CA . ALA A 1 303 ? 15.202 3.558 -6.625 1.00 93.00 303 ALA A CA 1
ATOM 2465 C C . ALA A 1 303 ? 14.912 3.956 -8.073 1.00 93.00 303 ALA A C 1
ATOM 2467 O O . ALA A 1 303 ? 14.960 3.120 -8.986 1.00 93.00 303 ALA A O 1
ATOM 2468 N N . ALA A 1 304 ? 14.684 5.249 -8.290 1.00 90.88 304 ALA A N 1
ATOM 2469 C CA . ALA A 1 304 ? 14.500 5.820 -9.622 1.00 90.88 304 ALA A CA 1
ATOM 2470 C C . ALA A 1 304 ? 15.627 5.425 -10.588 1.00 90.88 304 ALA A C 1
ATOM 2472 O O . ALA A 1 304 ? 15.378 4.982 -11.709 1.00 90.88 304 ALA A O 1
ATOM 2473 N N . SER A 1 305 ? 16.869 5.560 -10.123 1.00 89.06 305 SER A N 1
ATOM 2474 C CA . SER A 1 305 ? 18.076 5.300 -10.905 1.00 89.06 305 SER A CA 1
ATOM 2475 C C . SER A 1 305 ? 18.220 3.826 -11.289 1.00 89.06 305 SER A C 1
ATOM 2477 O O . SER A 1 305 ? 18.601 3.521 -12.420 1.00 89.06 305 SER A O 1
ATOM 2479 N N . ASP A 1 306 ? 17.855 2.912 -10.387 1.00 93.25 306 ASP A N 1
ATOM 2480 C CA . ASP A 1 306 ? 17.865 1.472 -10.647 1.00 93.25 306 ASP A CA 1
ATOM 2481 C C . ASP A 1 306 ? 16.802 1.092 -11.689 1.00 93.25 306 ASP A C 1
ATOM 2483 O O . ASP A 1 306 ? 17.119 0.384 -12.647 1.00 93.25 306 ASP A O 1
ATOM 2487 N N . PHE A 1 307 ? 15.579 1.634 -11.585 1.00 94.25 307 PHE A N 1
ATOM 2488 C CA . PHE A 1 307 ? 14.530 1.412 -12.590 1.00 94.25 307 PHE A CA 1
ATOM 2489 C C . PHE A 1 307 ? 14.947 1.939 -13.963 1.00 94.25 307 PHE A C 1
ATOM 2491 O O . PHE A 1 307 ? 14.816 1.231 -14.960 1.00 94.25 307 PHE A O 1
ATOM 2498 N N . GLN A 1 308 ? 15.486 3.159 -14.023 1.00 92.12 308 GLN A N 1
ATOM 2499 C CA . GLN A 1 308 ? 15.994 3.751 -15.263 1.00 92.12 308 GLN A CA 1
ATOM 2500 C C . GLN A 1 308 ? 17.096 2.880 -15.878 1.00 92.12 308 GLN A C 1
ATOM 2502 O O . GLN A 1 308 ? 17.049 2.568 -17.067 1.00 92.12 308 GLN A O 1
ATOM 2507 N N . GLY A 1 309 ? 18.060 2.431 -15.071 1.00 92.69 309 GLY A N 1
ATOM 2508 C CA . GLY A 1 309 ? 19.131 1.547 -15.525 1.00 92.69 309 GLY A CA 1
ATOM 2509 C C . GLY A 1 309 ? 18.615 0.199 -16.031 1.00 92.69 309 GLY A C 1
ATOM 2510 O O . GLY A 1 309 ? 19.106 -0.303 -17.042 1.00 92.69 309 GLY A O 1
ATOM 2511 N N . ASP A 1 310 ? 17.615 -0.379 -15.367 1.00 94.25 310 ASP A N 1
ATOM 2512 C CA . ASP A 1 310 ? 16.994 -1.637 -15.784 1.00 94.25 310 ASP A CA 1
ATOM 2513 C C . ASP A 1 310 ? 16.209 -1.498 -17.085 1.00 94.25 310 ASP A C 1
ATOM 2515 O O . ASP A 1 310 ? 16.340 -2.365 -17.947 1.00 94.25 310 ASP A O 1
ATOM 2519 N N . ILE A 1 311 ? 15.465 -0.403 -17.265 1.00 92.81 311 ILE A N 1
ATOM 2520 C CA . ILE A 1 311 ? 14.786 -0.076 -18.527 1.00 92.81 311 ILE A CA 1
ATOM 2521 C C . ILE A 1 311 ? 15.812 0.056 -19.651 1.00 92.81 311 ILE A C 1
ATOM 2523 O O . ILE A 1 311 ? 15.664 -0.587 -20.687 1.00 92.81 311 ILE A O 1
ATOM 2527 N N . LEU A 1 312 ? 16.898 0.805 -19.436 1.00 91.94 312 LEU A N 1
ATOM 2528 C CA . LEU A 1 312 ? 17.950 0.950 -20.443 1.00 91.94 312 LEU A CA 1
ATOM 2529 C C . LEU A 1 312 ? 18.587 -0.406 -20.796 1.00 91.94 312 LEU A C 1
ATOM 2531 O O . LEU A 1 312 ? 18.794 -0.700 -21.973 1.00 91.94 312 LEU A O 1
ATOM 2535 N N . ARG A 1 313 ? 18.873 -1.261 -19.803 1.00 90.56 313 ARG A N 1
ATOM 2536 C CA . ARG A 1 313 ? 19.430 -2.609 -20.038 1.00 90.56 313 ARG A CA 1
ATOM 2537 C C . ARG A 1 313 ? 18.455 -3.516 -20.795 1.00 90.56 313 ARG A C 1
ATOM 2539 O O . ARG A 1 313 ? 18.882 -4.335 -21.609 1.00 90.56 313 ARG A O 1
ATOM 2546 N N . ASP A 1 314 ? 17.164 -3.399 -20.509 1.00 90.56 314 ASP A N 1
ATOM 2547 C CA . ASP A 1 314 ? 16.114 -4.184 -21.157 1.00 90.56 314 ASP A CA 1
ATOM 2548 C C . ASP A 1 314 ? 15.910 -3.747 -22.617 1.00 90.56 314 ASP A C 1
ATOM 2550 O O . ASP A 1 314 ? 15.936 -4.571 -23.534 1.00 90.56 314 ASP A O 1
ATOM 2554 N N . GLU A 1 315 ? 15.799 -2.439 -22.851 1.00 87.56 315 GLU A N 1
ATOM 2555 C CA . GLU A 1 315 ? 15.473 -1.868 -24.157 1.00 87.56 315 GLU A CA 1
ATOM 2556 C C . GLU A 1 315 ? 16.675 -1.790 -25.105 1.00 87.56 315 GLU A C 1
ATOM 2558 O O . GLU A 1 315 ? 16.547 -2.190 -26.269 1.00 87.56 315 GLU A O 1
ATOM 2563 N N . TYR A 1 316 ? 17.830 -1.313 -24.627 1.00 85.06 316 TYR A N 1
ATOM 2564 C CA . TYR A 1 316 ? 19.021 -1.082 -25.454 1.00 85.06 316 TYR A CA 1
ATOM 2565 C C . TYR A 1 316 ? 19.948 -2.295 -25.488 1.00 85.06 316 TYR A C 1
ATOM 2567 O O . TYR A 1 316 ? 20.357 -2.718 -26.568 1.00 85.06 316 TYR A O 1
ATOM 2575 N N . SER A 1 317 ? 20.262 -2.884 -24.331 1.00 84.38 317 SER A N 1
ATOM 2576 C CA . SER A 1 317 ? 21.176 -4.035 -24.261 1.00 84.38 317 SER A CA 1
ATOM 2577 C C . SER A 1 317 ? 20.492 -5.377 -24.549 1.00 84.38 317 SER A C 1
ATOM 2579 O O . SER A 1 317 ? 21.176 -6.390 -24.635 1.00 84.38 317 SER A O 1
ATOM 2581 N N . LYS A 1 318 ? 19.156 -5.402 -24.698 1.00 86.19 318 LYS A N 1
ATOM 2582 C CA . LYS A 1 318 ? 18.348 -6.613 -24.958 1.00 86.19 318 LYS A CA 1
ATOM 2583 C C . LYS A 1 318 ? 18.598 -7.748 -23.962 1.00 86.19 318 LYS A C 1
ATOM 2585 O O . LYS A 1 318 ? 18.400 -8.918 -24.278 1.00 86.19 318 LYS A O 1
ATOM 2590 N N . LEU A 1 319 ? 18.981 -7.407 -22.730 1.00 84.62 319 LEU A N 1
ATOM 2591 C CA . LEU A 1 319 ? 19.296 -8.396 -21.700 1.00 84.62 319 LEU A CA 1
ATOM 2592 C C . LEU A 1 319 ? 18.048 -9.070 -21.121 1.00 84.62 319 LEU A C 1
ATOM 2594 O O . LEU A 1 319 ? 18.179 -10.068 -20.412 1.00 84.62 319 LEU A O 1
ATOM 2598 N N . GLY A 1 320 ? 16.847 -8.552 -21.398 1.00 88.44 320 GLY A N 1
ATOM 2599 C CA . GLY A 1 320 ? 15.604 -9.057 -20.811 1.00 88.44 320 GLY A CA 1
ATOM 2600 C C . GLY A 1 320 ? 15.554 -8.858 -19.294 1.00 88.44 320 GLY A C 1
ATOM 2601 O O . GLY A 1 320 ? 14.970 -9.681 -18.592 1.00 88.44 320 GLY A O 1
ATOM 2602 N N . THR A 1 321 ? 16.231 -7.825 -18.779 1.00 91.19 321 THR A N 1
ATOM 2603 C CA . THR A 1 321 ? 16.347 -7.475 -17.356 1.00 91.19 321 THR A CA 1
ATOM 2604 C C . THR A 1 321 ? 14.993 -7.399 -16.661 1.00 91.19 321 THR A C 1
ATOM 2606 O O . THR A 1 321 ? 14.869 -7.869 -15.534 1.00 91.19 321 THR A O 1
ATOM 2609 N N . ARG A 1 322 ? 13.970 -6.859 -17.334 1.00 93.94 322 ARG A N 1
ATOM 2610 C CA . ARG A 1 322 ? 12.619 -6.698 -16.774 1.00 93.94 322 ARG A CA 1
ATOM 2611 C C . ARG A 1 322 ? 11.717 -7.901 -17.028 1.00 93.94 322 ARG A C 1
ATOM 2613 O O . ARG A 1 322 ? 10.545 -7.870 -16.671 1.00 93.94 322 ARG A O 1
ATOM 2620 N N . ASN A 1 323 ? 12.239 -8.956 -17.656 1.00 92.50 323 ASN A N 1
ATOM 2621 C CA . ASN A 1 323 ? 11.518 -10.192 -17.950 1.00 92.50 323 ASN A CA 1
ATOM 2622 C C . ASN A 1 323 ? 10.153 -9.967 -18.641 1.00 92.50 323 ASN A C 1
ATOM 2624 O O . ASN A 1 323 ? 9.159 -10.614 -18.320 1.00 92.50 323 ASN A O 1
ATOM 2628 N N . GLY A 1 324 ? 10.084 -8.999 -19.562 1.00 88.94 324 GLY A N 1
ATOM 2629 C CA . GLY A 1 324 ? 8.855 -8.661 -20.289 1.00 88.94 324 GLY A CA 1
ATOM 2630 C C . GLY A 1 324 ? 7.811 -7.865 -19.492 1.00 88.94 324 GLY A C 1
ATOM 2631 O O . GLY A 1 324 ? 6.744 -7.570 -20.037 1.00 88.94 324 GLY A O 1
ATOM 2632 N N . ARG A 1 325 ? 8.097 -7.481 -18.239 1.00 92.12 325 ARG A N 1
ATOM 2633 C CA . ARG A 1 325 ? 7.245 -6.589 -17.441 1.00 92.12 325 ARG A CA 1
ATOM 2634 C C . ARG A 1 325 ? 7.138 -5.219 -18.114 1.00 92.12 325 ARG A C 1
ATOM 2636 O O . ARG A 1 325 ? 8.141 -4.544 -18.341 1.00 92.12 325 ARG A O 1
ATOM 2643 N N . LYS A 1 326 ? 5.907 -4.793 -18.400 1.00 87.50 326 LYS A N 1
ATOM 2644 C CA . LYS A 1 326 ? 5.604 -3.470 -18.967 1.00 87.50 326 LYS A CA 1
ATOM 2645 C C . LYS A 1 326 ? 5.528 -2.407 -17.868 1.00 87.50 326 LYS A C 1
ATOM 2647 O O . LYS A 1 326 ? 5.218 -2.723 -16.725 1.00 87.50 326 LYS A O 1
ATOM 2652 N N . CYS A 1 327 ? 5.770 -1.145 -18.227 1.00 87.25 327 CYS A N 1
ATOM 2653 C CA . CYS A 1 327 ? 5.436 -0.009 -17.365 1.00 87.25 327 CYS A CA 1
ATOM 2654 C C . CYS A 1 327 ? 3.914 0.168 -17.350 1.00 87.25 327 CYS A C 1
ATOM 2656 O O . CYS A 1 327 ? 3.360 0.674 -18.324 1.00 87.25 327 CYS A O 1
ATOM 2658 N N . ASP A 1 328 ? 3.259 -0.288 -16.286 1.00 90.94 328 ASP A N 1
ATOM 2659 C CA . ASP A 1 328 ? 1.799 -0.269 -16.167 1.00 90.94 328 ASP A CA 1
ATOM 2660 C C . ASP A 1 328 ? 1.351 0.778 -15.138 1.00 90.94 328 ASP A C 1
ATOM 2662 O O . ASP A 1 328 ? 0.838 1.834 -15.510 1.00 90.94 328 ASP A O 1
ATOM 2666 N N . VAL A 1 329 ? 1.666 0.569 -13.855 1.00 94.19 329 VAL A N 1
ATOM 2667 C CA . VAL A 1 329 ? 1.416 1.553 -12.791 1.00 94.19 329 VAL A CA 1
ATOM 2668 C C . VAL A 1 329 ? 2.720 1.896 -12.081 1.00 94.19 329 VAL A C 1
ATOM 2670 O O . VAL A 1 329 ? 3.404 1.010 -11.578 1.00 94.19 329 VAL A O 1
ATOM 2673 N N . ALA A 1 330 ? 3.034 3.190 -11.987 1.00 94.56 330 ALA A N 1
ATOM 2674 C CA . ALA A 1 330 ? 4.140 3.696 -11.180 1.00 94.56 330 ALA A CA 1
ATOM 2675 C C . ALA A 1 330 ? 3.605 4.558 -10.029 1.00 94.56 330 ALA A C 1
ATOM 2677 O O . ALA A 1 330 ? 2.841 5.498 -10.257 1.00 94.56 330 ALA A O 1
ATOM 2678 N N . ILE A 1 331 ? 4.015 4.251 -8.800 1.00 95.62 331 ILE A N 1
ATOM 2679 C CA . ILE A 1 331 ? 3.726 5.067 -7.614 1.00 95.62 331 ILE A CA 1
ATOM 2680 C C . ILE A 1 331 ? 5.047 5.672 -7.157 1.00 95.62 331 ILE A C 1
ATOM 2682 O O . ILE A 1 331 ? 5.946 4.940 -6.760 1.00 95.62 331 ILE A O 1
ATOM 2686 N N . VAL A 1 332 ? 5.170 6.996 -7.233 1.00 93.88 332 VAL A N 1
ATOM 2687 C CA . VAL A 1 332 ? 6.422 7.703 -6.935 1.00 93.88 332 VAL A CA 1
ATOM 2688 C C . VAL A 1 332 ? 6.352 8.314 -5.539 1.00 93.88 332 VAL A C 1
ATOM 2690 O O . VAL A 1 332 ? 5.545 9.211 -5.282 1.00 93.88 332 VAL A O 1
ATOM 2693 N N . ASP A 1 333 ? 7.188 7.813 -4.638 1.00 91.50 333 ASP A N 1
ATOM 2694 C CA . ASP A 1 333 ? 7.442 8.403 -3.330 1.00 91.50 333 ASP A CA 1
ATOM 2695 C C . ASP A 1 333 ? 8.461 9.551 -3.458 1.00 91.50 333 ASP A C 1
ATOM 2697 O O . ASP A 1 333 ? 9.297 9.547 -4.353 1.00 91.50 333 ASP A O 1
ATOM 2701 N N . GLU A 1 334 ? 8.366 10.544 -2.572 1.00 85.06 334 GLU A N 1
ATOM 2702 C CA . GLU A 1 334 ? 9.268 11.717 -2.528 1.00 85.06 334 GLU A CA 1
ATOM 2703 C C . GLU A 1 334 ? 9.484 12.398 -3.895 1.00 85.06 334 GLU A C 1
ATOM 2705 O O . GLU A 1 334 ? 10.598 12.725 -4.300 1.00 85.06 334 GLU A O 1
ATOM 2710 N N . VAL A 1 335 ? 8.389 12.603 -4.635 1.00 86.56 335 VAL A N 1
ATOM 2711 C CA . VAL A 1 335 ? 8.403 13.157 -5.999 1.00 86.56 335 VAL A CA 1
ATOM 2712 C C . VAL A 1 335 ? 9.090 14.524 -6.115 1.00 86.56 335 VAL A C 1
ATOM 2714 O O . VAL A 1 335 ? 9.640 14.847 -7.165 1.00 86.56 335 VAL A O 1
ATOM 2717 N N . ASP A 1 336 ? 9.068 15.325 -5.053 1.00 84.25 336 ASP A N 1
ATOM 2718 C CA . ASP A 1 336 ? 9.763 16.606 -4.955 1.00 84.25 336 ASP A CA 1
ATOM 2719 C C . ASP A 1 336 ? 11.280 16.423 -5.025 1.00 84.25 336 ASP A C 1
ATOM 2721 O O . ASP A 1 336 ? 11.917 17.040 -5.880 1.00 84.25 336 ASP A O 1
ATOM 2725 N N . SER A 1 337 ? 11.832 15.500 -4.234 1.00 78.88 337 SER A N 1
ATOM 2726 C CA . SER A 1 337 ? 13.259 15.158 -4.299 1.00 78.88 337 SER A CA 1
ATOM 2727 C C . SER A 1 337 ? 13.673 14.721 -5.710 1.00 78.88 337 SER A C 1
ATOM 2729 O O . SER A 1 337 ? 14.690 15.155 -6.244 1.00 78.88 337 SER A O 1
ATOM 2731 N N . MET A 1 338 ? 12.831 13.938 -6.385 1.00 80.50 338 MET A N 1
ATOM 2732 C CA . MET A 1 338 ? 13.166 13.361 -7.686 1.00 80.50 338 MET A CA 1
ATOM 2733 C C . MET A 1 338 ? 13.019 14.344 -8.852 1.00 80.50 338 MET A C 1
ATOM 2735 O O . MET A 1 338 ? 13.837 14.347 -9.772 1.00 80.50 338 MET A O 1
ATOM 2739 N N . LEU A 1 339 ? 11.953 15.148 -8.861 1.00 78.50 339 LEU A N 1
ATOM 2740 C CA . LEU A 1 339 ? 11.632 16.032 -9.987 1.00 78.50 339 LEU A CA 1
ATOM 2741 C C . LEU A 1 339 ? 12.207 17.439 -9.836 1.00 78.50 339 LEU A C 1
ATOM 2743 O O . LEU A 1 339 ? 12.328 18.147 -10.839 1.00 78.50 339 LEU A O 1
ATOM 2747 N N . ILE A 1 340 ? 12.527 17.866 -8.614 1.00 80.50 340 ILE A N 1
ATOM 2748 C CA . ILE A 1 340 ? 13.045 19.208 -8.342 1.00 80.50 340 ILE A CA 1
ATOM 2749 C C . ILE A 1 340 ? 14.534 19.132 -8.024 1.00 80.50 340 ILE A C 1
ATOM 2751 O O . ILE A 1 340 ? 15.320 19.746 -8.753 1.00 80.50 340 ILE A O 1
ATOM 2755 N N . ASP A 1 341 ? 14.917 18.366 -7.000 1.00 76.56 341 ASP A N 1
ATOM 2756 C CA . ASP A 1 341 ? 16.301 18.347 -6.512 1.00 76.56 341 ASP A CA 1
ATOM 2757 C C . ASP A 1 341 ? 17.214 17.572 -7.472 1.00 76.56 341 ASP A C 1
ATOM 2759 O O . ASP A 1 341 ? 18.212 18.109 -7.962 1.00 76.56 341 ASP A O 1
ATOM 2763 N N . ASP A 1 342 ? 16.805 16.364 -7.858 1.00 73.88 342 ASP A N 1
ATOM 2764 C CA . ASP A 1 342 ? 17.574 15.469 -8.730 1.00 73.88 342 ASP A CA 1
ATOM 2765 C C . ASP A 1 342 ? 17.219 15.585 -10.219 1.00 73.88 342 ASP A C 1
ATOM 2767 O O . ASP A 1 342 ? 17.581 14.734 -11.033 1.00 73.88 342 ASP A O 1
ATOM 2771 N N . ARG A 1 343 ? 16.584 16.684 -10.638 1.00 75.12 343 ARG A N 1
ATOM 2772 C CA . ARG A 1 343 ? 16.130 16.877 -12.033 1.00 75.12 343 ARG A CA 1
ATOM 2773 C C . ARG A 1 343 ? 17.235 16.761 -13.094 1.00 75.12 343 ARG A C 1
ATOM 2775 O O . ARG A 1 343 ? 16.949 16.541 -14.267 1.00 75.12 343 ARG A O 1
ATOM 2782 N N . ASN A 1 344 ? 18.489 16.983 -12.693 1.00 78.44 344 ASN A N 1
ATOM 2783 C CA . ASN A 1 344 ? 19.663 16.938 -13.566 1.00 78.44 344 ASN A CA 1
ATOM 2784 C C . ASN A 1 344 ? 20.384 15.581 -13.523 1.00 78.44 344 ASN A C 1
ATOM 2786 O O . ASN A 1 344 ? 21.408 15.418 -14.189 1.00 78.44 344 ASN A O 1
ATOM 2790 N N . HIS A 1 345 ? 19.907 14.631 -12.720 1.00 79.50 345 HIS A N 1
ATOM 2791 C CA . HIS A 1 345 ? 20.507 13.313 -12.625 1.00 79.50 345 HIS A CA 1
ATOM 2792 C C . HIS A 1 345 ? 20.263 12.529 -13.921 1.00 79.50 345 HIS A C 1
ATOM 2794 O O . HIS A 1 345 ? 19.128 12.356 -14.363 1.00 79.50 345 HIS A O 1
ATOM 2800 N N . ILE A 1 346 ? 21.341 12.035 -14.530 1.00 83.25 346 ILE A N 1
ATOM 2801 C CA . ILE A 1 346 ? 21.292 11.248 -15.765 1.00 83.25 346 ILE A CA 1
ATOM 2802 C C . ILE A 1 346 ? 21.869 9.866 -15.476 1.00 83.25 346 ILE A C 1
ATOM 2804 O O . ILE A 1 346 ? 23.027 9.737 -15.079 1.00 83.25 346 ILE A O 1
ATOM 2808 N N . VAL A 1 347 ? 21.078 8.825 -15.733 1.00 86.56 347 VAL A N 1
ATOM 2809 C CA . VAL A 1 347 ? 21.559 7.440 -15.713 1.00 86.56 347 VAL A CA 1
ATOM 2810 C C . VAL A 1 347 ? 22.136 7.087 -17.077 1.00 86.56 347 VAL A C 1
ATOM 2812 O O . VAL A 1 347 ? 21.461 7.195 -18.098 1.00 86.56 347 VAL A O 1
ATOM 2815 N N . MET A 1 348 ? 23.391 6.638 -17.090 1.00 85.12 348 MET A N 1
ATOM 2816 C CA . MET A 1 348 ? 24.077 6.165 -18.291 1.00 85.12 348 MET A CA 1
ATOM 2817 C C . MET A 1 348 ? 24.512 4.712 -18.119 1.00 85.12 348 MET A C 1
ATOM 2819 O O . MET A 1 348 ? 25.032 4.329 -17.071 1.00 85.12 348 MET A O 1
ATOM 2823 N N . LEU A 1 349 ? 24.346 3.913 -19.175 1.00 83.00 349 LEU A N 1
ATOM 2824 C CA . LEU A 1 349 ? 24.993 2.609 -19.277 1.00 83.00 349 LEU A CA 1
ATOM 2825 C C . LEU A 1 349 ? 26.398 2.802 -19.843 1.00 83.00 349 LEU A C 1
ATOM 2827 O O . LEU A 1 349 ? 26.558 3.333 -20.940 1.00 83.00 349 LEU A O 1
ATOM 2831 N N . SER A 1 350 ? 27.410 2.356 -19.108 1.00 78.50 350 SER A N 1
ATOM 2832 C CA . SER A 1 350 ? 28.780 2.280 -19.604 1.00 78.50 350 SER A CA 1
ATOM 2833 C C . SER A 1 350 ? 29.208 0.819 -19.708 1.00 78.50 350 SER A C 1
ATOM 2835 O O . SER A 1 350 ? 29.037 0.034 -18.776 1.00 78.50 350 SER A O 1
ATOM 2837 N N . SER A 1 351 ? 29.759 0.445 -20.860 1.00 67.88 351 SER A N 1
ATOM 2838 C CA . SER A 1 351 ? 30.433 -0.835 -21.070 1.00 67.88 351 SER A CA 1
ATOM 2839 C C . SER A 1 351 ? 31.918 -0.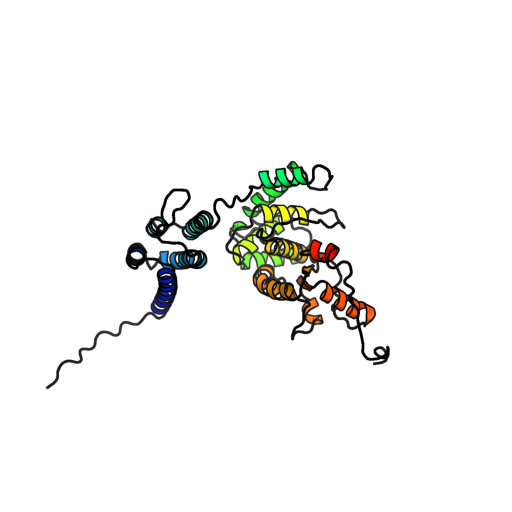585 -21.342 1.00 67.88 351 SER A C 1
ATOM 2841 O O . SER A 1 351 ? 32.302 0.451 -21.884 1.00 67.88 351 SER A O 1
ATOM 2843 N N . GLN A 1 352 ? 32.778 -1.521 -20.931 1.00 62.31 352 GLN A N 1
ATOM 2844 C CA . GLN A 1 352 ? 34.223 -1.437 -21.187 1.00 62.31 352 GLN A CA 1
ATOM 2845 C C . GLN A 1 352 ? 34.605 -1.897 -22.604 1.00 62.31 352 GLN A C 1
ATOM 2847 O O . GLN A 1 352 ? 35.722 -1.635 -23.044 1.00 62.31 352 GLN A O 1
ATOM 2852 N N . MET A 1 353 ? 33.700 -2.575 -23.319 1.00 56.72 353 MET A N 1
ATOM 2853 C CA . MET A 1 353 ? 33.946 -3.097 -24.662 1.00 56.72 353 MET A CA 1
ATOM 2854 C C . MET A 1 353 ? 33.179 -2.292 -25.719 1.00 56.72 353 MET A C 1
ATOM 2856 O O . MET A 1 353 ? 31.983 -2.046 -25.553 1.00 56.72 353 MET A O 1
ATOM 2860 N N . PRO A 1 354 ? 33.831 -1.898 -26.828 1.00 57.81 354 PRO A N 1
ATOM 2861 C CA . PRO A 1 354 ? 33.142 -1.284 -27.951 1.00 57.81 354 PRO A CA 1
ATOM 2862 C C . PRO A 1 354 ? 32.212 -2.315 -28.604 1.00 57.81 354 PRO A C 1
ATOM 2864 O O . PRO A 1 354 ? 32.688 -3.223 -29.271 1.00 57.81 354 PRO A O 1
ATOM 2867 N N . ALA A 1 355 ? 30.904 -2.172 -28.372 1.00 53.03 355 ALA A N 1
ATOM 2868 C CA . ALA A 1 355 ? 29.773 -2.637 -29.189 1.00 53.03 355 ALA A CA 1
ATOM 2869 C C . ALA A 1 355 ? 29.934 -3.958 -29.987 1.00 53.03 355 ALA A C 1
ATOM 2871 O O . ALA A 1 355 ? 29.505 -4.034 -31.136 1.00 53.03 355 ALA A O 1
ATOM 2872 N N . MET A 1 356 ? 30.517 -5.005 -29.396 1.00 57.88 356 MET A N 1
ATOM 2873 C CA . MET A 1 356 ? 30.602 -6.352 -29.995 1.00 57.88 356 MET A CA 1
ATOM 2874 C C . MET A 1 356 ? 29.660 -7.354 -29.302 1.00 57.88 356 MET A C 1
ATOM 2876 O O . MET A 1 356 ? 29.625 -8.523 -29.672 1.00 57.88 356 MET A O 1
ATOM 2880 N N . ASP A 1 357 ? 28.858 -6.895 -28.337 1.00 58.53 357 ASP A N 1
ATOM 2881 C CA . ASP A 1 357 ? 27.999 -7.732 -27.485 1.00 58.53 357 ASP A CA 1
ATOM 2882 C C . ASP A 1 357 ? 26.853 -8.425 -28.251 1.00 58.53 357 ASP A C 1
ATOM 2884 O O . ASP A 1 357 ? 26.284 -9.390 -27.759 1.00 58.53 357 ASP A O 1
ATOM 2888 N N . GLN A 1 358 ? 26.521 -7.964 -29.465 1.00 55.31 358 GLN A N 1
ATOM 2889 C CA . GLN A 1 358 ? 25.494 -8.581 -30.323 1.00 55.31 358 GLN A CA 1
ATOM 2890 C C . GLN A 1 358 ? 26.031 -9.677 -31.263 1.00 55.31 358 GLN A C 1
ATOM 2892 O O . GLN A 1 358 ? 25.282 -10.190 -32.092 1.00 55.31 358 GLN A O 1
ATOM 2897 N N . LEU A 1 359 ? 27.324 -10.011 -31.178 1.00 54.44 359 LEU A N 1
ATOM 2898 C CA . LEU A 1 359 ? 27.952 -11.084 -31.964 1.00 54.44 359 LEU A CA 1
ATOM 2899 C C . LEU A 1 359 ? 28.138 -12.396 -31.177 1.00 54.44 359 LEU A C 1
ATOM 2901 O O . LEU A 1 359 ? 28.733 -13.333 -31.711 1.00 54.44 359 LEU A O 1
ATOM 2905 N N . GLN A 1 360 ? 27.647 -12.467 -29.936 1.00 43.25 360 GLN A N 1
ATOM 2906 C CA . GLN A 1 360 ? 27.494 -13.707 -29.164 1.00 43.25 360 GLN A CA 1
ATOM 2907 C C . GLN A 1 360 ? 26.046 -14.180 -29.223 1.00 43.25 360 GLN A C 1
ATOM 2909 O O . GLN A 1 360 ? 25.860 -15.417 -29.277 1.00 43.25 360 GLN A O 1
#

Nearest PDB structures (foldseek):
  6t4h-assembly1_A  TM=8.690E-01  e=3.520E-07  Clostridioides difficile 630
  3iqy-assembly1_A-2  TM=8.481E-01  e=5.980E-07  Bacillus subtilis
  4uaq-assembly1_A 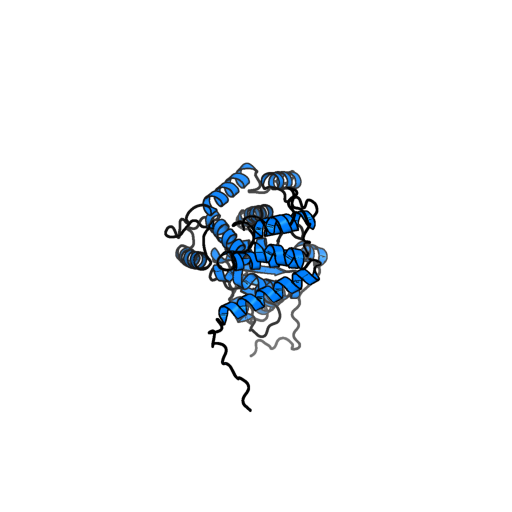 TM=8.208E-01  e=1.356E-06  Mycobacterium tuberculosis H37Rv
  1m6n-assembly1_A  TM=7.463E-01  e=6.909E-07  Bacillus subtilis
  9bpa-assembly1_A  TM=7.334E-01  e=1.436E+00  Homo sapiens

Foldseek 3Di:
DDDDPDDDDDDPPPVVVVVLVVLVVVLVVLLVVLPEDPVLVVLLVVQDDCVPCSVVVSLQSVLCNVLSPYQQQAAPVGQGLSNLSNPPVDPCSNVRSVRSSCVVPVPCPDQDALVRVLVVVCVVCVVDDAPQSDPVSLVVLVVLLVVQLCAAAPQGNVDHRLLPDDLVSLQVSLVSLVVVLPPHDPSNLLSNLQNLCCNQVVDGQGSVLSSLLVSQVPHDVPDGDDDDDDPPNPVLSSVLSNLLSCLSNVAQEEEEEQAQVVFAVSQVSCQSSSVSSVFFEEEQDDDPDQLCVRLVGSYYTYYPLSVVVQVCCCPPVVPCSNVPHDCTHYHYDPVCCVCPVCVVPDHDDDDPDPPPSVVD

Solvent-accessible surface area (backbone atoms only — not comparable to full-atom values): 21028 Å² total; per-residue (Å²): 134,90,82,78,89,73,86,78,72,91,69,84,77,57,63,67,60,54,52,52,51,51,53,51,51,55,54,51,51,54,38,43,75,52,72,43,53,72,67,59,54,50,50,34,61,73,63,53,55,73,91,78,42,50,66,59,48,53,62,36,50,51,56,38,52,77,67,54,57,47,55,76,44,48,33,100,86,67,49,28,46,49,53,60,63,53,40,84,83,52,96,56,48,50,57,57,49,49,53,25,47,48,53,69,74,45,68,78,70,73,79,67,50,62,68,57,48,49,54,48,52,50,60,77,40,67,90,56,92,54,79,71,77,42,74,67,59,48,52,50,53,50,50,50,22,56,52,43,22,70,27,54,42,88,89,45,59,92,53,67,32,42,74,74,57,50,59,67,52,43,34,55,44,37,55,49,46,68,74,54,69,78,78,74,54,67,44,52,54,50,29,51,45,42,37,46,44,25,70,69,72,72,44,76,73,48,55,68,37,52,51,50,42,54,57,61,69,54,43,59,93,97,48,87,78,90,78,93,74,63,90,89,66,46,63,69,57,37,52,51,50,53,44,50,53,44,35,70,67,72,38,44,28,39,38,30,28,83,38,48,82,55,14,48,57,50,32,61,70,45,38,68,52,40,47,33,53,77,43,43,63,24,43,65,57,95,67,93,66,58,60,37,65,31,44,70,30,39,31,32,21,17,15,52,63,50,52,53,49,40,51,48,36,27,72,73,67,62,66,46,41,38,59,83,58,66,95,70,40,76,48,69,47,63,52,59,56,52,66,61,72,43,58,80,70,78,84,76,91,84,74,96,64,86,89,57,79,88,80,116

Secondary structure (DSSP, 8-state):
--------------HHHHHHHHHHHHHHHHHHHTT--HHHHHHHHHH--TTTTHHHHHHHHHHHHHTT--TT-B-TTS-BHHHHHHSS--TTHHHHHHHHHHHHHSSS--PPPHHHHHHHHHHHTTTS--TT--HHHHHHHHHHHHHHHHSBPSSSTTS-BGGG--HHHHHHHHHHHHHHTT---HHHHHHHHHHHHHHHHSSPPPHHHHHHHHHHHTPPTT--------TTS-HHHHHHHHHHHHHHTT--EEEEES-HHHHHHHHHHTHHHHHTTT--EEE-SS-SS-HHHHTTSSEEEEEHHHHHHHHHHHHTS---TTTT----EEEESSHHIIIIISTT-------SS-S-GGG-

Radius of gyration: 26.42 Å; Cα contacts (8 Å, |Δi|>4): 421; chains: 1; bounding box: 55×70×94 Å